Protein AF-A0AAW0B6S6-F1 (afdb_monomer_lite)

Secondary structure (DSSP, 8-state):
--TT-EEEEEETTEEEEEEEEEEEE-TTTTTT-TTHHHHHHHHHHHHHHHH-B--TT-S-PBPPGGGS-PPPPTTS-TTSPTT---EEEESSEEEETTSTT-EEEE------HHHHHHHHHHHHHHHHHHHHHHHHHS-HHHHHHHHHHHHHTT--BTTBS-TT--SS-EEEE-SSS-HHHHHGGGGSSB--TTS-TT--EEEEEE----TT----EEEETTTTEEE--SS-SEEEEEE-TTS-EEEE-TT----HHHHHHSS----TTTTS--HHHHHHHHTTSHHHHHHHHHHHHHHHHHHHHHHTT---SS-HHHHHHT-EEE-TTS-EEEPPPPSS-TT--

pLDDT: mean 80.59, std 15.39, range [38.56, 97.88]

Organism: NCBI:txid2862362

Radius of gyration: 23.82 Å; chains: 1; bounding box: 51×49×74 Å

Sequence (345 aa):
MIPGVPYAFEIDGDPNELHTIGAAFTFQSLRFDPDFWDIYKDTLLVIKGLRGFRKAGNTDAVFPITHWPIRTNDRSPATAPAGSKTGSYNLASTLLKGNGPGVVLPAAQVDMQDFSAQVSTVLQAASRLRRRFLRKTLSKAEFELLEFNCDDMNVVGFGGLEPTNATGSQLNLSSLGDLFKNLGFQGCPHADSNDEETARTHFMMAVDLPPNSEPGAFLLARAGLYVREINCWIIHLVFDGTDIHTGFETSTLLTREELKHCGPELPPKQRFRGYATHGQEILGGQEAWANRMGWELVAQLWNGLQQCNLDLGVDVDTLLQSISFKSPEGNSVQLQPLPLSPTGP

Foldseek 3Di:
DDALDWDWDADVPPPVRTDTFKHKHFLVSCVPPPCSVLLVVLVCLLCCAAPWDDDVPDPPTRHHLLVDQWDADPQWDPPAPPPDPAHKGWLKWDFAPDPPPGDIDGRPTDPDPSSVVSSLSNQQSVQVNQLVRCVSHDDPVLSVVQQVVQVVVQVDIRHDSHGRRCNTDMDGDDPDDQSCNRYPQQAAWEAPQPDDQSDKDKDKDFDDDPAPDWQAWKDQDVVRDIDTDHPGGMMIMIRHSRGTIHGDRPPDDDDPVSVVSHYDPQPPVVVPDDCVPCVQVVQPHPLSSVQVVLVVVLVVVVVVCVVVVHDDPDASQRVQQVDWDQDPVRDTDGHGGDPAGPVHD

Structure (mmCIF, N/CA/C/O backbone):
data_AF-A0AAW0B6S6-F1
#
_entry.id   AF-A0AAW0B6S6-F1
#
loop_
_atom_site.group_PDB
_atom_site.id
_atom_site.type_symbol
_a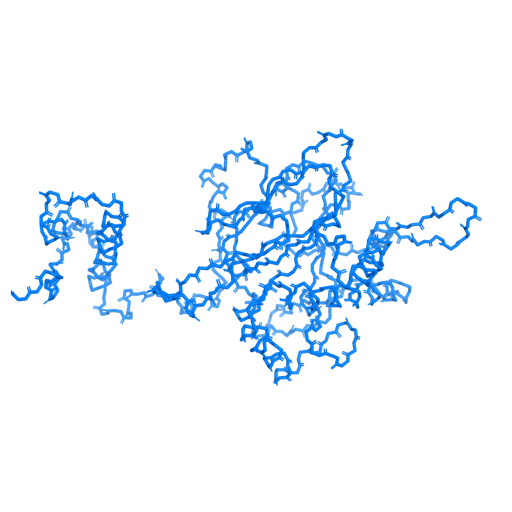tom_site.label_atom_id
_atom_site.label_alt_id
_atom_site.label_comp_id
_atom_site.label_asym_id
_atom_site.label_entity_id
_atom_site.label_seq_id
_atom_site.pdbx_PDB_ins_code
_atom_site.Cartn_x
_atom_site.Cartn_y
_atom_site.Cartn_z
_atom_site.occupancy
_atom_site.B_iso_or_equiv
_atom_site.auth_seq_id
_atom_site.auth_comp_id
_atom_site.auth_asym_id
_atom_site.auth_atom_id
_atom_site.pdbx_PDB_model_num
ATOM 1 N N . MET A 1 1 ? -1.287 -12.224 10.026 1.00 90.62 1 MET A N 1
ATOM 2 C CA . MET A 1 1 ? -2.503 -12.110 9.199 1.00 90.62 1 MET A CA 1
ATOM 3 C C . MET A 1 1 ? -2.611 -13.375 8.374 1.00 90.62 1 MET A C 1
ATOM 5 O O . MET A 1 1 ? -1.589 -13.837 7.884 1.00 90.62 1 MET A O 1
ATOM 9 N N . ILE A 1 2 ? -3.806 -13.947 8.256 1.00 93.81 2 ILE A N 1
ATOM 10 C CA . ILE A 1 2 ? -4.073 -15.110 7.406 1.00 93.81 2 ILE A CA 1
ATOM 11 C C . ILE A 1 2 ? -4.357 -14.594 5.986 1.00 93.81 2 ILE A C 1
ATOM 13 O O . ILE A 1 2 ? -5.265 -13.774 5.829 1.00 93.81 2 ILE A O 1
ATOM 17 N N . PRO A 1 3 ? -3.618 -15.038 4.951 1.00 94.38 3 PRO A N 1
ATOM 18 C CA . PRO A 1 3 ? -3.881 -14.614 3.581 1.00 94.38 3 PRO A CA 1
ATOM 19 C C . PRO A 1 3 ? -5.315 -14.909 3.125 1.00 94.38 3 PRO A C 1
ATOM 21 O O . PRO A 1 3 ? -5.811 -16.023 3.290 1.00 94.38 3 PRO A O 1
ATOM 24 N N . GLY A 1 4 ? -5.960 -13.922 2.506 1.00 94.06 4 GLY A N 1
ATOM 25 C CA . GLY A 1 4 ? -7.344 -13.982 2.036 1.00 94.06 4 GLY A CA 1
ATOM 26 C C . GLY A 1 4 ? -8.395 -13.573 3.070 1.00 94.06 4 GLY A C 1
ATOM 27 O O . GLY A 1 4 ? -9.574 -13.561 2.731 1.00 94.06 4 GLY A O 1
ATOM 28 N N . VAL A 1 5 ? -7.995 -13.231 4.299 1.00 96.19 5 VAL A N 1
ATOM 29 C CA . VAL A 1 5 ? -8.908 -12.798 5.367 1.00 96.19 5 VAL A CA 1
ATOM 30 C C . VAL A 1 5 ? -8.711 -11.303 5.643 1.00 96.19 5 VAL A C 1
ATOM 32 O O . VAL A 1 5 ? -7.606 -10.908 6.031 1.00 96.19 5 VAL A O 1
ATOM 35 N N . PRO A 1 6 ? -9.745 -10.465 5.451 1.00 96.38 6 PRO A N 1
ATOM 36 C CA . PRO A 1 6 ? -9.737 -9.084 5.917 1.00 96.38 6 PRO A CA 1
ATOM 37 C C . PRO A 1 6 ? -9.805 -8.993 7.441 1.00 96.38 6 PRO A C 1
ATOM 39 O O . PRO A 1 6 ? -10.481 -9.785 8.095 1.00 96.38 6 PRO A O 1
ATOM 42 N N . TYR A 1 7 ? -9.110 -8.004 7.992 1.00 96.62 7 TYR A N 1
ATOM 43 C CA . TYR A 1 7 ? -9.118 -7.664 9.409 1.00 96.62 7 TYR A CA 1
ATOM 44 C C . TYR A 1 7 ? -9.727 -6.275 9.586 1.00 96.62 7 TYR A C 1
ATOM 46 O O . TYR A 1 7 ? -9.400 -5.355 8.834 1.00 96.62 7 TYR A O 1
ATOM 54 N N . ALA A 1 8 ? -10.582 -6.126 10.592 1.00 95.50 8 ALA A N 1
ATOM 55 C CA . ALA A 1 8 ? -11.282 -4.893 10.923 1.00 95.50 8 ALA A CA 1
ATOM 56 C C . ALA A 1 8 ? -11.390 -4.736 12.446 1.00 95.50 8 ALA A C 1
ATOM 58 O O . ALA A 1 8 ? -11.239 -5.721 13.174 1.00 95.50 8 ALA A O 1
ATOM 59 N N . PHE A 1 9 ? -11.648 -3.516 12.911 1.00 91.88 9 PHE A N 1
ATOM 60 C CA . PHE A 1 9 ? -12.090 -3.253 14.281 1.00 91.88 9 PHE A CA 1
ATOM 61 C C . PHE A 1 9 ? -13.537 -2.763 14.291 1.00 91.88 9 PHE A C 1
ATOM 63 O O . PHE A 1 9 ? -14.001 -2.165 13.320 1.00 91.88 9 PHE A O 1
ATOM 70 N N . GLU A 1 10 ? -14.225 -3.026 15.397 1.00 92.75 10 GLU A N 1
ATOM 71 C CA . GLU A 1 10 ? -15.538 -2.462 15.707 1.00 92.75 10 GLU A CA 1
ATOM 72 C C . GLU A 1 10 ? -15.340 -1.038 16.239 1.00 92.75 10 GLU A C 1
ATOM 74 O O . GLU A 1 10 ? -14.537 -0.817 17.153 1.00 92.75 10 GLU A O 1
ATOM 79 N N . ILE A 1 11 ? -16.033 -0.066 15.652 1.00 85.50 11 ILE A N 1
ATOM 80 C CA . ILE A 1 11 ? -16.032 1.321 16.120 1.00 85.50 11 ILE A CA 1
ATOM 81 C C . ILE A 1 11 ? -16.895 1.369 17.380 1.00 85.50 11 ILE A C 1
ATOM 83 O O . ILE A 1 11 ? -18.044 0.941 17.364 1.00 85.50 11 ILE A O 1
ATOM 87 N N . ASP A 1 12 ? -16.313 1.815 18.495 1.00 89.94 12 ASP A N 1
ATOM 88 C CA . ASP A 1 12 ? -16.976 1.891 19.805 1.00 89.94 12 ASP A CA 1
ATOM 89 C C . ASP A 1 12 ? -17.637 0.572 20.271 1.00 89.94 12 ASP A C 1
ATOM 91 O O . ASP A 1 12 ? -18.559 0.570 21.087 1.00 89.94 12 ASP A O 1
ATOM 95 N N . GLY A 1 13 ? -17.139 -0.569 19.778 1.00 90.31 13 GLY A N 1
ATOM 96 C CA . GLY A 1 13 ? -17.695 -1.895 20.064 1.00 90.31 13 GLY A CA 1
ATOM 97 C C . GLY A 1 13 ? -19.028 -2.191 19.368 1.00 90.31 13 GLY A C 1
ATOM 98 O O . GLY A 1 13 ? -19.711 -3.136 19.764 1.00 90.31 13 GLY A O 1
ATOM 99 N N . ASP A 1 14 ? -19.426 -1.397 18.366 1.00 89.00 14 ASP A N 1
ATOM 100 C CA . ASP A 1 14 ? -20.582 -1.708 17.529 1.00 89.00 14 ASP A CA 1
ATOM 101 C C . ASP A 1 14 ? -20.181 -2.696 16.415 1.00 89.00 14 ASP A C 1
ATOM 103 O O . ASP A 1 14 ? -19.435 -2.334 15.498 1.00 89.00 14 ASP A O 1
ATOM 107 N N . PRO A 1 15 ? -20.705 -3.937 16.421 1.00 88.81 15 PRO A N 1
ATOM 108 C CA . PRO A 1 15 ? -20.407 -4.925 15.384 1.00 88.81 15 PRO A CA 1
ATOM 109 C C . PRO A 1 15 ? -20.955 -4.549 13.997 1.00 88.81 15 PRO A C 1
ATOM 111 O O . PRO A 1 15 ? -20.627 -5.208 13.007 1.00 88.81 15 PRO A O 1
ATOM 114 N N . ASN A 1 16 ? -21.808 -3.525 13.905 1.00 87.88 16 ASN A N 1
ATOM 115 C CA . ASN A 1 16 ? -22.333 -3.009 12.641 1.00 87.88 16 ASN A CA 1
ATOM 116 C C . ASN A 1 16 ? -21.469 -1.886 12.056 1.00 87.88 16 ASN A C 1
ATOM 118 O O . ASN A 1 16 ? -21.598 -1.584 10.867 1.00 87.88 16 ASN A O 1
ATOM 122 N N . GLU A 1 17 ? -20.581 -1.298 12.856 1.00 87.06 17 GLU A N 1
ATOM 123 C CA . GLU A 1 17 ? -19.659 -0.254 12.426 1.00 87.06 17 GLU A CA 1
ATOM 124 C C . GLU A 1 17 ? -18.240 -0.816 12.374 1.00 87.06 17 GLU A C 1
ATOM 126 O O . GLU A 1 17 ? -17.466 -0.753 13.324 1.00 87.06 17 GLU A O 1
ATOM 131 N N . LEU A 1 18 ? -17.898 -1.408 11.230 1.00 90.25 18 LEU A N 1
ATOM 132 C CA . LEU A 1 18 ? -16.580 -1.992 11.006 1.00 90.25 18 LEU A CA 1
ATOM 133 C C . LEU A 1 18 ? -15.677 -1.022 10.251 1.00 90.25 18 LEU A C 1
ATOM 135 O O . LEU A 1 18 ? -16.049 -0.503 9.198 1.00 90.25 18 LEU A O 1
ATOM 139 N N . HIS A 1 19 ? -14.455 -0.858 10.745 1.00 90.62 19 HIS A N 1
ATOM 140 C CA . HIS A 1 19 ? -13.389 -0.164 10.035 1.00 90.62 19 HIS A CA 1
ATOM 141 C C . HIS A 1 19 ? -12.316 -1.156 9.601 1.00 90.62 19 HIS A C 1
ATOM 143 O O . HIS A 1 19 ? -11.709 -1.847 10.429 1.00 90.62 19 HIS A O 1
ATOM 149 N N . THR A 1 20 ? -12.049 -1.221 8.300 1.00 95.44 20 THR A N 1
ATOM 150 C CA . THR A 1 20 ? -11.085 -2.176 7.757 1.00 95.44 20 THR A CA 1
ATOM 151 C C . THR A 1 20 ? -9.651 -1.738 8.046 1.00 95.44 20 THR A C 1
ATOM 153 O O . THR A 1 20 ? -9.195 -0.707 7.556 1.00 95.44 20 THR A O 1
ATOM 156 N N . ILE A 1 21 ? -8.909 -2.583 8.767 1.00 94.75 21 ILE A N 1
ATOM 157 C CA . ILE A 1 21 ? -7.477 -2.412 9.048 1.00 94.75 21 ILE A CA 1
ATOM 158 C C . ILE A 1 21 ? -6.653 -2.805 7.819 1.00 94.75 21 ILE A C 1
ATOM 160 O O . ILE A 1 21 ? -5.733 -2.096 7.412 1.00 94.75 21 ILE A O 1
ATOM 164 N N . GLY A 1 22 ? -6.968 -3.962 7.229 1.00 96.25 22 GLY A N 1
ATOM 165 C CA . GLY A 1 22 ? -6.261 -4.454 6.054 1.00 96.25 22 GLY A CA 1
ATOM 166 C C . GLY A 1 22 ? -6.442 -5.939 5.760 1.00 96.25 22 GLY A C 1
ATOM 167 O O . GLY A 1 22 ? -7.060 -6.685 6.517 1.00 96.25 22 GLY A O 1
ATOM 168 N N . ALA A 1 23 ? -5.864 -6.384 4.647 1.00 97.75 23 ALA A N 1
ATOM 169 C CA . ALA A 1 23 ? -5.867 -7.775 4.204 1.00 97.75 23 ALA A CA 1
ATOM 170 C C . ALA A 1 23 ? -4.600 -8.097 3.408 1.00 97.75 23 ALA A C 1
ATOM 172 O O . ALA A 1 23 ? -4.140 -7.291 2.599 1.00 97.75 23 ALA A O 1
ATOM 173 N N . ALA A 1 24 ? -4.062 -9.300 3.603 1.00 97.06 24 ALA A N 1
ATOM 174 C CA . ALA A 1 24 ? -2.961 -9.832 2.807 1.00 97.06 24 ALA A CA 1
ATOM 175 C C . ALA A 1 24 ? -3.481 -10.902 1.843 1.00 97.06 24 ALA A C 1
ATOM 177 O O . ALA A 1 24 ? -4.370 -11.671 2.198 1.00 97.06 24 ALA A O 1
ATOM 178 N N . PHE A 1 25 ? -2.907 -11.000 0.649 1.00 97.50 25 PHE A N 1
ATOM 179 C CA . PHE A 1 25 ? -3.278 -11.993 -0.354 1.00 97.50 25 PHE A CA 1
ATOM 180 C C . PHE A 1 25 ? -2.042 -12.588 -1.021 1.00 97.50 25 PHE A C 1
ATOM 182 O O . PHE A 1 25 ? -1.078 -11.890 -1.345 1.00 97.50 25 PHE A O 1
ATOM 189 N N . THR A 1 26 ? -2.116 -13.887 -1.291 1.00 95.88 26 THR A N 1
ATOM 190 C CA . THR A 1 26 ? -1.162 -14.634 -2.112 1.00 95.88 26 THR A CA 1
ATOM 191 C C . THR A 1 26 ? -1.921 -15.324 -3.243 1.00 95.88 26 THR A C 1
ATOM 193 O O . THR A 1 26 ? -3.142 -15.484 -3.187 1.00 95.88 26 THR A O 1
ATOM 196 N N . PHE A 1 27 ? -1.230 -15.799 -4.279 1.00 95.44 27 PHE A N 1
ATOM 197 C CA . PHE A 1 27 ? -1.910 -16.606 -5.302 1.00 95.44 27 PHE A CA 1
ATOM 198 C C . PHE A 1 27 ? -2.547 -17.873 -4.728 1.00 95.44 27 PHE A C 1
ATOM 200 O O . PHE A 1 27 ? -3.593 -18.302 -5.207 1.00 95.44 27 PHE A O 1
ATOM 207 N N . GLN A 1 28 ? -1.962 -18.438 -3.672 1.00 94.75 28 GLN A N 1
ATOM 208 C CA . GLN A 1 28 ? -2.522 -19.603 -3.003 1.00 94.75 28 GLN A CA 1
ATOM 209 C C . GLN A 1 28 ? -3.845 -19.278 -2.299 1.00 94.75 28 GLN A C 1
ATOM 211 O O . GLN A 1 28 ? -4.780 -20.074 -2.394 1.00 94.75 28 GLN A O 1
ATOM 216 N N . SER A 1 29 ? -3.954 -18.121 -1.633 1.00 95.62 29 SER A N 1
ATOM 217 C CA . SER A 1 29 ? -5.213 -17.702 -1.000 1.00 95.62 29 SER A CA 1
ATOM 218 C C . SER A 1 29 ? -6.291 -17.345 -2.025 1.00 95.62 29 SER A C 1
ATOM 220 O O . SER A 1 29 ? -7.474 -17.489 -1.745 1.00 95.62 29 SER A O 1
ATOM 222 N N . LEU A 1 30 ? -5.887 -16.921 -3.226 1.00 96.50 30 LEU A N 1
ATOM 223 C CA . LEU A 1 30 ? -6.785 -16.521 -4.311 1.00 96.50 30 LEU A CA 1
ATOM 224 C C . LEU A 1 30 ? -7.176 -17.664 -5.259 1.00 96.50 30 LEU A C 1
ATOM 226 O O . LEU A 1 30 ? -7.955 -17.434 -6.172 1.00 96.50 30 LEU A O 1
ATOM 230 N N . ARG A 1 31 ? -6.664 -18.889 -5.093 1.00 95.69 31 ARG A N 1
ATOM 231 C CA . ARG A 1 31 ? -6.825 -19.972 -6.092 1.00 95.69 31 ARG A CA 1
ATOM 232 C C . ARG A 1 31 ? -8.275 -20.364 -6.422 1.00 95.69 31 ARG A C 1
ATOM 234 O O . ARG A 1 31 ? -8.508 -21.007 -7.439 1.00 95.69 31 ARG A O 1
ATOM 241 N N . PHE A 1 32 ? -9.222 -20.030 -5.546 1.00 95.31 32 PHE A N 1
ATOM 242 C CA . PHE A 1 32 ? -10.658 -20.270 -5.733 1.00 95.31 32 PHE A CA 1
ATOM 243 C C . PHE A 1 32 ? -11.457 -18.977 -5.923 1.00 95.31 32 PHE A C 1
ATOM 245 O O . PHE A 1 32 ? -12.683 -19.014 -5.984 1.00 95.31 32 PHE A O 1
ATOM 252 N N . ASP A 1 33 ? -10.773 -17.839 -5.989 1.00 96.12 33 ASP A N 1
ATOM 253 C CA . ASP A 1 33 ? -11.402 -16.554 -6.229 1.00 96.12 33 ASP A CA 1
ATOM 254 C C . ASP A 1 33 ? -11.891 -16.479 -7.691 1.00 96.12 33 ASP A C 1
ATOM 256 O O . ASP A 1 33 ? -11.133 -16.833 -8.601 1.00 96.12 33 ASP A O 1
ATOM 260 N N . PRO A 1 34 ? -13.128 -16.018 -7.951 1.00 97.06 34 PRO A N 1
ATOM 261 C CA . PRO A 1 34 ? -13.649 -15.879 -9.312 1.00 97.06 34 PRO A CA 1
ATOM 262 C C . PRO A 1 34 ? -12.785 -14.996 -10.225 1.00 97.06 34 PRO A C 1
ATOM 264 O O . PRO A 1 34 ? -12.705 -15.251 -11.426 1.00 97.06 34 PRO A O 1
ATOM 267 N N . ASP A 1 35 ? -12.092 -14.005 -9.658 1.00 96.75 35 ASP A N 1
ATOM 268 C CA . ASP A 1 35 ? -11.241 -13.061 -10.385 1.00 96.75 35 ASP A CA 1
ATOM 269 C C . ASP A 1 35 ? -9.778 -13.532 -10.464 1.00 96.75 35 ASP A C 1
ATOM 271 O O . ASP A 1 35 ? -8.909 -12.776 -10.912 1.00 96.75 35 ASP A O 1
ATOM 275 N N . PHE A 1 36 ? -9.467 -14.761 -10.025 1.00 97.31 36 PHE A N 1
ATOM 276 C CA . PHE A 1 36 ? -8.091 -15.261 -9.913 1.00 97.31 36 PHE A CA 1
ATOM 277 C C . PHE A 1 36 ? -7.281 -15.057 -11.194 1.00 97.31 36 PHE A C 1
ATOM 279 O O . PHE A 1 36 ? -6.157 -14.563 -11.142 1.00 97.31 36 PHE A O 1
ATOM 286 N N . TRP A 1 37 ? -7.841 -15.415 -12.351 1.00 97.88 37 TRP A N 1
ATOM 287 C CA . TRP A 1 37 ? -7.122 -15.341 -13.623 1.00 97.88 37 TRP A CA 1
ATOM 288 C C . TRP A 1 37 ? -6.841 -13.910 -14.069 1.00 97.88 37 TRP A C 1
ATOM 290 O O . TRP A 1 37 ? -5.777 -13.643 -14.632 1.00 97.88 37 TRP A O 1
ATOM 300 N N . ASP A 1 38 ? -7.750 -12.988 -13.774 1.00 97.62 38 ASP A N 1
ATOM 301 C CA . ASP A 1 38 ? -7.560 -11.571 -14.053 1.00 97.62 38 ASP A CA 1
ATOM 302 C C . ASP A 1 38 ? -6.499 -10.962 -13.137 1.00 97.62 38 ASP A C 1
ATOM 304 O O . ASP A 1 38 ? -5.605 -10.257 -13.610 1.00 97.62 38 ASP A O 1
ATOM 308 N N . ILE A 1 39 ? -6.548 -11.292 -11.842 1.00 97.44 39 ILE A N 1
ATOM 309 C CA . ILE A 1 39 ? -5.523 -10.890 -10.872 1.00 97.44 39 ILE A CA 1
ATOM 310 C C . ILE A 1 39 ? -4.166 -11.453 -11.293 1.00 97.44 39 ILE A C 1
ATOM 312 O O . ILE A 1 39 ? -3.183 -10.722 -11.360 1.00 97.44 39 ILE A O 1
ATOM 316 N N . TYR A 1 40 ? -4.102 -12.736 -11.638 1.00 96.94 40 TYR A N 1
ATOM 317 C CA . TYR A 1 40 ? -2.876 -13.383 -12.086 1.00 96.94 40 TYR A CA 1
ATOM 318 C C . TYR A 1 40 ? -2.304 -12.701 -13.336 1.00 96.94 40 TYR A C 1
ATOM 320 O O . TYR A 1 40 ? -1.116 -12.375 -13.379 1.00 96.94 40 TYR A O 1
ATOM 328 N N . LYS A 1 41 ? -3.148 -12.426 -14.337 1.00 96.88 41 LYS A N 1
ATOM 329 C CA . LYS A 1 41 ? -2.756 -11.743 -15.575 1.00 96.88 41 LYS A CA 1
ATOM 330 C C . LYS A 1 41 ? -2.208 -10.342 -15.308 1.00 96.88 41 LYS A C 1
ATOM 332 O O . LYS A 1 41 ? -1.124 -10.025 -15.800 1.00 96.88 41 LYS A O 1
ATOM 337 N N . ASP A 1 42 ? -2.925 -9.519 -14.547 1.00 96.44 42 ASP A N 1
ATOM 338 C CA . ASP A 1 42 ? -2.492 -8.150 -14.256 1.00 96.44 42 ASP A CA 1
ATOM 339 C C . ASP A 1 42 ? -1.238 -8.136 -13.370 1.00 96.44 42 ASP A C 1
ATOM 341 O O . ASP A 1 42 ? -0.309 -7.369 -13.633 1.00 96.44 42 ASP A O 1
ATOM 345 N N . THR A 1 43 ? -1.128 -9.051 -12.403 1.00 96.50 43 THR A N 1
ATOM 346 C CA . THR A 1 43 ? 0.093 -9.215 -11.604 1.00 96.50 43 THR A CA 1
ATOM 347 C C . THR A 1 43 ? 1.280 -9.586 -12.488 1.00 96.50 43 THR A C 1
ATOM 349 O O . THR A 1 43 ? 2.350 -8.993 -12.358 1.00 96.50 43 THR A O 1
ATOM 352 N N . LEU A 1 44 ? 1.111 -10.499 -13.449 1.00 94.62 44 LEU A N 1
ATOM 353 C CA . LEU A 1 44 ? 2.175 -10.812 -14.403 1.00 94.62 44 LEU A CA 1
ATOM 354 C C . LEU A 1 44 ? 2.561 -9.616 -15.278 1.00 94.62 44 LEU A C 1
ATOM 356 O O . LEU A 1 44 ? 3.741 -9.480 -15.591 1.00 94.62 44 LEU A O 1
ATOM 360 N N . LEU A 1 45 ? 1.618 -8.760 -15.683 1.00 94.38 45 LEU A N 1
ATOM 361 C CA . LEU A 1 45 ? 1.941 -7.543 -16.439 1.00 94.38 45 LEU A CA 1
ATOM 362 C C . LEU A 1 45 ? 2.812 -6.592 -15.613 1.00 94.38 45 LEU A C 1
ATOM 364 O O . LEU A 1 45 ? 3.846 -6.140 -16.110 1.00 94.38 45 LEU A O 1
ATOM 368 N N . VAL A 1 46 ? 2.448 -6.361 -14.348 1.00 94.31 46 VAL A N 1
ATOM 369 C CA . VAL A 1 46 ? 3.251 -5.549 -13.421 1.00 94.31 46 VAL A CA 1
ATOM 370 C C . VAL A 1 46 ? 4.647 -6.151 -13.261 1.00 94.31 46 VAL A C 1
ATOM 372 O O . VAL A 1 46 ? 5.642 -5.479 -13.523 1.00 94.31 46 VAL A O 1
ATOM 375 N N . ILE A 1 47 ? 4.750 -7.437 -12.919 1.00 93.69 47 ILE A N 1
ATOM 376 C CA . ILE A 1 47 ? 6.045 -8.087 -12.671 1.00 93.69 47 ILE A CA 1
ATOM 377 C C . ILE A 1 47 ? 6.928 -8.119 -13.917 1.00 93.69 47 ILE A C 1
ATOM 379 O O . ILE A 1 47 ? 8.119 -7.830 -13.813 1.00 93.69 47 ILE A O 1
ATOM 383 N N . LYS A 1 48 ? 6.372 -8.424 -15.095 1.00 92.94 48 LYS A N 1
ATOM 384 C CA . LYS A 1 48 ? 7.129 -8.405 -16.357 1.00 92.94 48 LYS A CA 1
ATOM 385 C C . LYS A 1 48 ? 7.653 -7.009 -16.671 1.00 92.94 48 LYS A C 1
ATOM 387 O O . LYS A 1 48 ? 8.791 -6.886 -17.107 1.00 92.94 48 LYS A O 1
ATOM 392 N N . GLY A 1 49 ? 6.853 -5.970 -16.432 1.00 92.56 49 GLY A N 1
ATOM 393 C CA . GLY A 1 49 ? 7.294 -4.590 -16.611 1.00 92.56 49 GLY A CA 1
ATOM 394 C C . GLY A 1 49 ? 8.372 -4.183 -15.604 1.00 92.56 49 GLY A C 1
ATOM 395 O O . GLY A 1 49 ? 9.332 -3.518 -15.972 1.00 92.56 49 GLY A O 1
ATOM 396 N N . LEU A 1 50 ? 8.273 -4.607 -14.345 1.00 91.50 50 LEU A N 1
ATOM 397 C CA . LEU A 1 50 ? 9.240 -4.212 -13.317 1.00 91.50 50 LEU A CA 1
ATOM 398 C C . LEU A 1 50 ? 10.558 -4.995 -13.409 1.00 91.50 50 LEU A C 1
ATOM 400 O O . LEU A 1 50 ? 11.631 -4.393 -13.395 1.00 91.50 50 LEU A O 1
ATOM 404 N N . ARG A 1 51 ? 10.490 -6.325 -13.535 1.00 90.12 51 ARG A N 1
ATOM 405 C CA . ARG A 1 51 ? 11.654 -7.235 -13.513 1.00 90.12 51 ARG A CA 1
ATOM 406 C C . ARG A 1 51 ? 12.192 -7.597 -14.891 1.00 90.12 51 ARG A C 1
ATOM 408 O O . ARG A 1 51 ? 13.273 -8.171 -15.000 1.00 90.12 51 ARG A O 1
ATOM 415 N N . GLY A 1 52 ? 11.456 -7.254 -15.937 1.00 89.56 52 GLY A N 1
ATOM 416 C CA . GLY A 1 52 ? 11.728 -7.749 -17.270 1.00 89.56 52 GLY A CA 1
ATOM 417 C C . GLY A 1 52 ? 11.313 -9.209 -17.426 1.00 89.56 52 GLY A C 1
ATOM 418 O O . GLY A 1 52 ? 11.001 -9.929 -16.475 1.00 89.56 52 GLY A O 1
ATOM 419 N N . PHE A 1 53 ? 11.288 -9.653 -18.672 1.00 87.50 53 PHE A N 1
ATOM 420 C CA . PHE A 1 53 ? 10.990 -11.025 -19.034 1.00 87.50 53 PHE A CA 1
ATOM 421 C C . PHE A 1 53 ? 11.646 -11.352 -20.365 1.00 87.50 53 PHE A C 1
ATOM 423 O O . PHE A 1 53 ? 11.463 -10.644 -21.355 1.00 87.50 53 PHE A O 1
ATOM 430 N N . ARG A 1 54 ? 12.365 -12.473 -20.405 1.00 79.94 54 ARG A N 1
ATOM 431 C CA . ARG A 1 54 ? 12.928 -13.009 -21.640 1.00 79.94 54 ARG A CA 1
ATOM 432 C C . ARG A 1 54 ? 12.612 -14.491 -21.733 1.00 79.94 54 ARG A C 1
ATOM 434 O O . ARG A 1 54 ? 13.133 -15.295 -20.966 1.00 79.94 54 ARG A O 1
ATOM 441 N N . LYS A 1 55 ? 11.760 -14.861 -22.688 1.00 76.38 55 LYS A N 1
ATOM 442 C CA . LYS A 1 55 ? 11.546 -16.270 -23.027 1.00 76.38 55 LYS A CA 1
ATOM 443 C C . LYS A 1 55 ? 12.735 -16.754 -23.854 1.00 76.38 55 LYS A C 1
ATOM 445 O O . LYS A 1 55 ? 13.147 -16.071 -24.791 1.00 76.38 55 LYS A O 1
ATOM 450 N N . ALA A 1 56 ? 13.280 -17.923 -23.521 1.00 71.25 56 ALA A N 1
ATOM 451 C CA . ALA A 1 56 ? 14.338 -18.540 -24.316 1.00 71.25 56 ALA A CA 1
ATOM 452 C C . ALA A 1 56 ? 13.889 -18.661 -25.785 1.00 71.25 56 ALA A C 1
ATOM 454 O O . ALA A 1 56 ? 12.811 -19.186 -26.062 1.00 71.25 56 ALA A O 1
ATOM 455 N N . GLY A 1 57 ? 14.695 -18.127 -26.707 1.00 69.25 57 GLY A N 1
ATOM 456 C CA . GLY A 1 57 ? 14.414 -18.147 -28.146 1.00 69.25 57 GLY A CA 1
ATOM 457 C C . GLY A 1 57 ? 13.418 -17.098 -28.661 1.00 69.25 57 GLY A C 1
ATOM 458 O O . GLY A 1 57 ? 13.135 -17.119 -29.853 1.00 69.25 57 GLY A O 1
ATOM 459 N N . ASN A 1 58 ? 12.904 -16.186 -27.823 1.00 71.62 58 ASN A N 1
ATOM 460 C CA . ASN A 1 58 ? 12.071 -15.068 -28.285 1.00 71.62 58 ASN A CA 1
ATOM 461 C C . ASN A 1 58 ? 12.865 -13.746 -28.318 1.00 71.62 58 ASN A C 1
ATOM 463 O O . ASN A 1 58 ? 13.630 -13.449 -27.393 1.00 71.62 58 ASN A O 1
ATOM 467 N N . THR A 1 59 ? 12.668 -12.958 -29.376 1.00 64.81 59 THR A N 1
ATOM 468 C CA . THR A 1 59 ? 13.197 -11.596 -29.537 1.00 64.81 59 THR A CA 1
ATOM 469 C C . THR A 1 59 ? 12.392 -10.548 -28.771 1.00 64.81 59 THR A C 1
ATOM 471 O O . THR A 1 59 ? 12.938 -9.487 -28.487 1.00 64.81 59 THR A O 1
ATOM 474 N N . ASP A 1 60 ? 11.154 -10.855 -28.365 1.00 72.56 60 ASP A N 1
ATOM 475 C CA . ASP A 1 60 ? 10.287 -9.953 -27.586 1.00 72.56 60 ASP A CA 1
ATOM 476 C C . ASP A 1 60 ? 10.687 -9.927 -26.101 1.00 72.56 60 ASP A C 1
ATOM 478 O O . ASP A 1 60 ? 9.937 -10.329 -25.204 1.00 72.56 60 ASP A O 1
ATOM 482 N N . ALA A 1 61 ? 11.927 -9.526 -25.831 1.00 81.88 61 ALA A N 1
ATOM 483 C CA . ALA A 1 61 ? 12.395 -9.308 -24.474 1.00 81.88 61 ALA A CA 1
ATOM 484 C C . ALA A 1 61 ? 11.755 -8.030 -23.916 1.00 81.88 61 ALA A C 1
ATOM 486 O O . ALA A 1 61 ? 11.891 -6.954 -24.493 1.00 81.88 61 ALA A O 1
ATOM 487 N N . VAL A 1 62 ? 11.096 -8.142 -22.764 1.00 87.75 62 VAL A N 1
ATOM 488 C CA . VAL A 1 62 ? 10.717 -6.976 -21.963 1.00 87.75 62 VAL A CA 1
ATOM 489 C C . VAL A 1 62 ? 11.889 -6.685 -21.042 1.00 87.75 62 VAL A C 1
ATOM 491 O O . VAL A 1 62 ? 12.273 -7.538 -20.240 1.00 87.75 62 VAL A O 1
ATOM 494 N N . PHE A 1 63 ? 12.488 -5.506 -21.161 1.00 90.75 63 PHE A N 1
ATOM 495 C CA . PHE A 1 63 ? 13.545 -5.090 -20.245 1.00 90.75 63 PHE A CA 1
ATOM 496 C C . PHE A 1 63 ? 12.946 -4.663 -18.899 1.00 90.75 63 PHE A C 1
ATOM 498 O O . PHE A 1 63 ? 11.840 -4.124 -18.878 1.00 90.75 63 PHE A O 1
ATOM 505 N N . PRO A 1 64 ? 13.636 -4.891 -17.766 1.00 91.62 64 PRO A N 1
ATOM 506 C CA . PRO A 1 64 ? 13.190 -4.361 -16.481 1.00 91.62 64 PRO A CA 1
ATOM 507 C C . PRO A 1 64 ? 13.093 -2.839 -16.528 1.00 91.62 64 PRO A C 1
ATOM 509 O O . PRO A 1 64 ? 13.865 -2.187 -17.228 1.00 91.62 64 PRO A O 1
ATOM 512 N N . ILE A 1 65 ? 12.219 -2.254 -15.712 1.00 90.88 65 ILE A N 1
ATOM 513 C CA . ILE A 1 65 ? 12.091 -0.792 -15.627 1.00 90.88 65 ILE A CA 1
ATOM 514 C C . ILE A 1 65 ? 13.412 -0.106 -15.220 1.00 90.88 65 ILE A C 1
ATOM 516 O O . ILE A 1 65 ? 13.680 1.032 -15.590 1.00 90.88 65 ILE A O 1
ATOM 520 N N . THR A 1 66 ? 14.287 -0.826 -14.514 1.00 89.69 66 THR A N 1
ATOM 521 C CA . THR A 1 66 ? 15.621 -0.369 -14.094 1.00 89.69 66 THR A CA 1
ATOM 522 C C . THR A 1 66 ? 16.662 -0.356 -15.217 1.00 89.69 66 THR A C 1
ATOM 524 O O . THR A 1 66 ? 17.766 0.168 -15.020 1.00 89.69 66 THR A O 1
ATOM 527 N N . HIS A 1 67 ? 16.329 -0.921 -16.385 1.00 90.94 67 HIS A N 1
ATOM 528 C CA . HIS A 1 67 ? 17.128 -0.805 -17.605 1.00 90.94 67 HIS A CA 1
ATOM 529 C C . HIS A 1 67 ? 17.221 0.653 -18.068 1.00 90.94 67 HIS A C 1
ATOM 531 O O . HIS A 1 67 ? 18.258 1.086 -18.566 1.00 90.94 67 HIS A O 1
ATOM 537 N N . TRP A 1 68 ? 16.157 1.420 -17.841 1.00 91.06 68 TRP A N 1
ATOM 538 C CA . TRP A 1 68 ? 16.077 2.832 -18.179 1.00 91.06 68 TRP A CA 1
ATOM 539 C C . TRP A 1 68 ? 16.815 3.700 -17.143 1.00 91.06 68 TRP A C 1
ATOM 541 O O . TRP A 1 68 ? 16.992 3.287 -15.990 1.00 91.06 68 TRP A O 1
ATOM 551 N N . PRO A 1 69 ? 17.251 4.919 -17.513 1.00 89.69 69 PRO A N 1
ATOM 552 C CA . PRO A 1 69 ? 17.927 5.850 -16.607 1.00 89.69 69 PRO A CA 1
ATOM 553 C C . PRO A 1 69 ? 16.933 6.564 -15.667 1.00 89.69 69 PRO A C 1
ATOM 555 O O . PRO A 1 69 ? 16.848 7.791 -15.648 1.00 89.69 69 PRO A O 1
ATOM 558 N N . ILE A 1 70 ? 16.157 5.787 -14.907 1.00 89.25 70 ILE A N 1
ATOM 559 C CA . ILE A 1 70 ? 15.173 6.291 -13.938 1.00 89.25 70 ILE A CA 1
ATOM 560 C C . ILE A 1 70 ? 15.842 7.060 -12.792 1.00 89.25 70 ILE A C 1
ATOM 562 O O . ILE A 1 70 ? 16.973 6.765 -12.395 1.00 89.25 70 ILE A O 1
ATOM 566 N N . ARG A 1 71 ? 15.126 8.048 -12.251 1.00 88.00 71 ARG A N 1
ATOM 567 C CA . ARG A 1 71 ? 15.595 8.953 -11.197 1.00 88.00 71 ARG A CA 1
ATOM 568 C C . ARG A 1 71 ? 14.981 8.567 -9.859 1.00 88.00 71 ARG A C 1
ATOM 570 O O . ARG A 1 71 ? 13.763 8.434 -9.744 1.00 88.00 71 ARG A O 1
ATOM 577 N N . THR A 1 72 ? 15.834 8.413 -8.853 1.00 85.44 72 THR A N 1
ATOM 578 C CA . THR A 1 72 ? 15.410 8.192 -7.470 1.00 85.44 72 THR A CA 1
ATOM 579 C C . THR A 1 72 ? 14.711 9.426 -6.915 1.00 85.44 72 THR A C 1
ATOM 581 O O . THR A 1 72 ? 15.070 10.559 -7.239 1.00 85.44 72 THR A O 1
ATOM 584 N N . ASN A 1 73 ? 13.756 9.199 -6.026 1.00 79.44 73 ASN A N 1
ATOM 585 C CA . ASN A 1 73 ? 13.066 10.237 -5.279 1.00 79.44 73 ASN A CA 1
ATOM 586 C C . ASN A 1 73 ? 14.023 10.983 -4.343 1.00 79.44 73 ASN A C 1
ATOM 588 O O . ASN A 1 73 ? 14.927 10.365 -3.781 1.00 79.44 73 ASN A O 1
ATOM 592 N N . ASP A 1 74 ? 13.735 12.263 -4.069 1.00 71.44 74 ASP A N 1
ATOM 593 C CA . ASP A 1 74 ? 14.477 13.118 -3.119 1.00 71.44 74 ASP A CA 1
ATOM 594 C C . ASP A 1 74 ? 14.642 12.500 -1.718 1.00 71.44 74 ASP A C 1
ATOM 596 O O . ASP A 1 74 ? 15.503 12.915 -0.949 1.00 71.44 74 ASP A O 1
ATOM 600 N N . ARG A 1 75 ? 13.766 11.552 -1.360 1.00 65.31 75 ARG A N 1
ATOM 601 C CA . ARG A 1 75 ? 13.751 10.854 -0.066 1.00 65.31 75 ARG A CA 1
ATOM 602 C C . ARG A 1 75 ? 14.711 9.658 -0.012 1.00 65.31 75 ARG A C 1
ATOM 604 O O . ARG A 1 75 ? 14.886 9.087 1.059 1.00 65.31 75 ARG A O 1
ATOM 611 N N . SER A 1 76 ? 15.303 9.259 -1.141 1.00 67.12 76 SER A N 1
ATOM 612 C CA . SER A 1 76 ? 16.264 8.152 -1.179 1.00 67.12 76 SER A CA 1
ATOM 613 C C . SER A 1 76 ? 17.608 8.611 -0.603 1.00 67.12 76 SER A C 1
ATOM 615 O O . SER A 1 76 ? 18.089 9.684 -0.979 1.00 67.12 76 SER A O 1
ATOM 617 N N . PRO A 1 77 ? 18.242 7.833 0.289 1.00 63.94 77 PRO A N 1
ATOM 618 C CA . PRO A 1 77 ? 19.525 8.218 0.858 1.00 63.94 77 PRO A CA 1
ATOM 619 C C . PRO A 1 77 ? 20.615 8.262 -0.225 1.00 63.94 77 PRO A C 1
ATOM 621 O O . PRO A 1 77 ? 20.699 7.389 -1.087 1.00 63.94 77 PRO A O 1
ATOM 624 N N . ALA A 1 78 ? 21.498 9.265 -0.157 1.00 60.78 78 ALA A N 1
ATOM 625 C CA . ALA A 1 78 ? 22.613 9.455 -1.098 1.00 60.78 78 ALA A CA 1
ATOM 626 C C . ALA A 1 78 ? 23.722 8.381 -0.988 1.00 60.78 78 ALA A C 1
ATOM 628 O O . ALA A 1 78 ? 24.786 8.514 -1.587 1.00 60.78 78 ALA A O 1
ATOM 629 N N . THR A 1 79 ? 23.502 7.339 -0.188 1.00 62.62 79 THR A N 1
ATOM 630 C CA . THR A 1 79 ? 24.499 6.340 0.213 1.00 62.62 79 THR A CA 1
ATOM 631 C C . THR A 1 79 ? 24.471 5.068 -0.632 1.00 62.62 79 THR A C 1
ATOM 633 O O . THR A 1 79 ? 25.287 4.176 -0.398 1.00 62.62 79 THR A O 1
ATOM 636 N N . ALA A 1 80 ? 23.566 4.956 -1.611 1.00 67.38 80 ALA A N 1
ATOM 637 C CA . ALA A 1 80 ? 23.537 3.801 -2.500 1.00 67.38 80 ALA A CA 1
ATOM 638 C C . ALA A 1 80 ? 24.878 3.671 -3.260 1.00 67.38 80 ALA A C 1
ATOM 640 O O . ALA A 1 80 ? 25.374 4.667 -3.797 1.00 67.38 80 ALA A O 1
ATOM 641 N N . PRO A 1 81 ? 25.479 2.465 -3.337 1.00 71.00 81 PRO A N 1
ATOM 642 C CA . PRO A 1 81 ? 26.715 2.257 -4.085 1.00 71.00 81 PRO A CA 1
ATOM 643 C C . PRO A 1 81 ? 26.590 2.728 -5.537 1.00 71.00 81 PRO A C 1
ATOM 645 O O . PRO A 1 81 ? 25.539 2.571 -6.161 1.00 71.00 81 PRO A O 1
ATOM 648 N N . ALA A 1 82 ? 27.672 3.265 -6.106 1.00 74.06 82 ALA A N 1
ATOM 649 C CA . ALA A 1 82 ? 27.687 3.688 -7.503 1.00 74.06 82 ALA A CA 1
ATOM 650 C C . ALA A 1 82 ? 27.269 2.531 -8.433 1.00 74.06 82 ALA A C 1
ATOM 652 O O . ALA A 1 82 ? 27.797 1.424 -8.343 1.00 74.06 82 ALA A O 1
ATOM 653 N N . GLY A 1 83 ? 26.304 2.790 -9.320 1.00 77.62 83 GLY A N 1
ATOM 654 C CA . GLY A 1 83 ? 25.736 1.780 -10.223 1.00 77.62 83 GLY A CA 1
ATOM 655 C C . GLY A 1 83 ? 24.626 0.915 -9.614 1.00 77.62 83 GLY A C 1
ATOM 656 O O . GLY A 1 83 ? 24.007 0.139 -10.344 1.00 77.62 83 GLY A O 1
ATOM 657 N N . SER A 1 84 ? 24.327 1.066 -8.319 1.00 82.75 84 SER A N 1
ATOM 658 C CA . SER A 1 84 ? 23.177 0.420 -7.689 1.00 82.75 84 SER A CA 1
ATOM 659 C C . SER A 1 84 ? 21.859 0.932 -8.274 1.00 82.75 84 SER A C 1
ATOM 661 O O . SER A 1 84 ? 21.718 2.104 -8.625 1.00 82.75 84 SER A O 1
ATOM 663 N N . LYS A 1 85 ? 20.882 0.028 -8.373 1.00 85.75 85 LYS A N 1
ATOM 664 C CA . LYS A 1 85 ? 19.490 0.335 -8.736 1.00 85.75 85 LYS A CA 1
ATOM 665 C C . LYS A 1 85 ? 18.574 0.385 -7.506 1.00 85.75 85 LYS A C 1
ATOM 667 O O . LYS A 1 85 ? 17.364 0.491 -7.655 1.00 85.75 85 LYS A O 1
ATOM 672 N N . THR A 1 86 ? 19.142 0.261 -6.307 1.00 85.06 86 THR A N 1
ATOM 673 C CA . THR A 1 86 ? 18.413 0.376 -5.043 1.00 85.06 86 THR A CA 1
ATOM 674 C C . THR A 1 86 ? 17.929 1.805 -4.841 1.00 85.06 86 THR A C 1
ATOM 676 O O . THR A 1 86 ? 18.694 2.753 -5.027 1.00 85.06 86 THR A O 1
ATOM 679 N N . GLY A 1 87 ? 16.670 1.951 -4.439 1.00 84.75 87 GLY A N 1
ATOM 680 C CA . GLY A 1 87 ? 16.072 3.246 -4.145 1.00 84.75 87 GLY A CA 1
ATOM 681 C C . GLY A 1 87 ? 14.551 3.252 -4.257 1.00 84.75 87 GLY A C 1
ATOM 682 O O . GLY A 1 87 ? 13.918 2.247 -4.591 1.00 84.75 87 GLY A O 1
ATOM 683 N N . SER A 1 88 ? 13.979 4.419 -3.974 1.00 85.75 88 SER A N 1
ATOM 684 C CA . SER A 1 88 ? 12.557 4.725 -4.139 1.00 85.75 88 SER A CA 1
ATOM 685 C C . SER A 1 88 ? 12.356 5.565 -5.404 1.00 85.75 88 SER A C 1
ATOM 687 O O . SER A 1 88 ? 13.094 6.526 -5.628 1.00 85.75 88 SER A O 1
ATOM 689 N N . TYR A 1 89 ? 11.373 5.214 -6.233 1.00 88.81 89 TYR A N 1
ATOM 690 C CA . TYR A 1 89 ? 11.095 5.843 -7.528 1.00 88.81 89 TYR A CA 1
ATOM 691 C C . TYR A 1 89 ? 9.605 6.176 -7.671 1.00 88.81 89 TYR A C 1
ATOM 693 O O . TYR A 1 89 ? 8.757 5.291 -7.559 1.00 88.81 89 TYR A O 1
ATOM 701 N N . ASN A 1 90 ? 9.267 7.427 -7.982 1.00 88.62 90 ASN A N 1
ATOM 702 C CA . ASN A 1 90 ? 7.902 7.833 -8.327 1.00 88.62 90 ASN A CA 1
ATOM 703 C C . ASN A 1 90 ? 7.579 7.425 -9.766 1.00 88.62 90 ASN A C 1
ATOM 705 O O . ASN A 1 90 ? 8.261 7.864 -10.692 1.00 88.62 90 ASN A O 1
ATOM 709 N N . LEU A 1 91 ? 6.541 6.612 -9.966 1.00 86.94 91 LEU A N 1
ATOM 710 C CA . LEU A 1 91 ? 6.139 6.143 -11.297 1.00 86.94 91 LEU A CA 1
ATOM 711 C C . LEU A 1 91 ? 4.935 6.897 -11.866 1.00 86.94 91 LEU A C 1
ATOM 713 O O . LEU A 1 91 ? 4.884 7.110 -13.073 1.00 86.94 91 LEU A O 1
ATOM 717 N N . ALA A 1 92 ? 3.979 7.283 -11.018 1.00 84.69 92 ALA A N 1
ATOM 718 C CA . ALA A 1 92 ? 2.737 7.917 -11.458 1.00 84.69 92 ALA A CA 1
ATOM 719 C C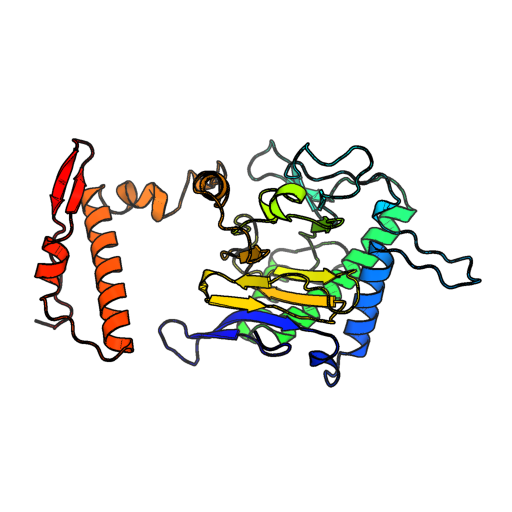 . ALA A 1 92 ? 2.787 9.442 -11.326 1.00 84.69 92 ALA A C 1
ATOM 721 O O . ALA A 1 92 ? 3.014 10.136 -12.313 1.00 84.69 92 ALA A O 1
ATOM 722 N N . SER A 1 93 ? 2.604 9.981 -10.121 1.00 79.44 93 SER A N 1
ATOM 723 C CA . SER A 1 93 ? 2.664 11.422 -9.863 1.00 79.44 93 SER A CA 1
ATOM 724 C C . SER A 1 93 ? 3.740 11.795 -8.844 1.00 79.44 93 SER A C 1
ATOM 726 O O . SER A 1 93 ? 4.307 10.949 -8.151 1.00 79.44 93 SER A O 1
ATOM 728 N N . THR A 1 94 ? 4.050 13.085 -8.797 1.00 74.44 94 THR A N 1
ATOM 729 C CA . THR A 1 94 ? 4.899 13.725 -7.797 1.00 74.44 94 THR A CA 1
ATOM 730 C C . THR A 1 94 ? 4.308 15.087 -7.429 1.00 74.44 94 THR A C 1
ATOM 732 O O . THR A 1 94 ? 3.517 15.661 -8.180 1.00 74.44 94 THR A O 1
ATOM 735 N N . LEU A 1 95 ? 4.713 15.628 -6.283 1.00 71.31 95 LEU A N 1
ATOM 736 C CA . LEU A 1 95 ? 4.329 16.968 -5.841 1.00 71.31 95 LEU A CA 1
ATOM 737 C C . LEU A 1 95 ? 5.437 17.970 -6.168 1.00 71.31 95 LEU A C 1
ATOM 739 O O . LEU A 1 95 ? 6.581 17.812 -5.732 1.00 71.31 95 LEU A O 1
ATOM 743 N N . LEU A 1 96 ? 5.098 19.037 -6.897 1.00 63.94 96 LEU A N 1
ATOM 744 C CA . LEU A 1 96 ? 6.019 20.151 -7.114 1.00 63.94 96 LEU A CA 1
ATOM 745 C C . LEU A 1 96 ? 6.187 20.957 -5.815 1.00 63.94 96 LEU A C 1
ATOM 747 O O . LEU A 1 96 ? 5.244 21.590 -5.340 1.00 63.94 96 LEU A O 1
ATOM 751 N N . LYS A 1 97 ? 7.397 20.974 -5.251 1.00 60.50 97 LYS A N 1
ATOM 752 C CA . LYS A 1 97 ? 7.740 21.811 -4.090 1.00 60.50 97 LYS A CA 1
ATOM 753 C C . LYS A 1 97 ? 7.919 23.273 -4.536 1.00 60.50 97 LYS A C 1
ATOM 755 O O . LYS A 1 97 ? 8.622 23.525 -5.507 1.00 60.50 97 LYS A O 1
ATOM 760 N N . GLY A 1 98 ? 7.313 24.234 -3.826 1.00 49.06 98 GLY A N 1
ATOM 761 C CA . GLY A 1 98 ? 7.571 25.678 -4.013 1.00 49.06 98 GLY A CA 1
ATOM 762 C C . GLY A 1 98 ? 6.344 26.579 -4.214 1.00 49.06 98 GLY A C 1
ATOM 763 O O . GLY A 1 98 ? 6.428 27.762 -3.906 1.00 49.06 98 GLY A O 1
ATOM 764 N N . ASN A 1 99 ? 5.192 26.038 -4.630 1.00 38.56 99 ASN A N 1
ATOM 765 C CA . ASN A 1 99 ? 3.943 26.797 -4.803 1.00 38.56 99 ASN A CA 1
ATOM 766 C C . ASN A 1 99 ? 2.829 26.224 -3.913 1.00 38.56 99 ASN A C 1
ATOM 768 O O . ASN A 1 99 ? 2.233 25.204 -4.252 1.00 38.56 99 ASN A O 1
ATOM 772 N N . GLY A 1 100 ? 2.515 26.866 -2.782 1.00 55.03 100 GLY A N 1
ATOM 773 C CA . GLY A 1 100 ? 1.356 26.474 -1.965 1.00 55.03 100 GLY A CA 1
ATOM 774 C C . GLY A 1 100 ? 1.385 24.988 -1.542 1.00 55.03 100 GLY A C 1
ATOM 775 O O . GLY A 1 100 ? 2.447 24.517 -1.133 1.00 55.03 100 GLY A O 1
ATOM 776 N N . PRO A 1 101 ? 0.253 24.243 -1.505 1.00 52.84 101 PRO A N 1
ATOM 777 C CA . PRO A 1 101 ? 0.195 22.785 -1.225 1.00 52.84 101 PRO A CA 1
ATOM 778 C C . PRO A 1 101 ? 0.984 21.897 -2.192 1.00 52.84 101 PRO A C 1
ATOM 780 O O . PRO A 1 101 ? 1.093 20.703 -1.945 1.00 52.84 101 PRO A O 1
ATOM 783 N N . GLY A 1 102 ? 1.638 22.488 -3.191 1.00 60.34 102 GLY A N 1
ATOM 784 C CA . GLY A 1 102 ? 2.270 21.766 -4.277 1.00 60.34 102 GLY A CA 1
ATOM 785 C C . GLY A 1 102 ? 1.243 21.463 -5.358 1.00 60.34 102 GLY A C 1
ATOM 786 O O . GLY A 1 102 ? 0.048 21.352 -5.095 1.00 60.34 102 GLY A O 1
ATOM 787 N N . VAL A 1 103 ? 1.712 21.385 -6.597 1.00 65.31 103 VAL A N 1
ATOM 788 C CA . VAL A 1 103 ? 0.887 20.953 -7.728 1.00 65.31 103 VAL A CA 1
ATOM 789 C C . VAL A 1 103 ? 1.191 19.481 -7.961 1.00 65.31 103 VAL A C 1
ATOM 791 O O . VAL A 1 103 ? 2.366 19.116 -8.068 1.00 65.31 103 VAL A O 1
ATOM 794 N N . VAL A 1 104 ? 0.150 18.648 -8.013 1.00 67.75 104 VAL A N 1
ATOM 795 C CA . VAL A 1 104 ? 0.272 17.251 -8.442 1.00 67.75 104 VAL A CA 1
ATOM 796 C C . VAL A 1 104 ? 0.605 17.257 -9.928 1.00 67.75 104 VAL A C 1
ATOM 798 O O . VAL A 1 104 ? -0.135 17.812 -10.738 1.00 67.75 104 VAL A O 1
ATOM 801 N N . LEU A 1 105 ? 1.738 16.663 -10.282 1.00 71.44 105 LEU A N 1
ATOM 802 C CA . LEU A 1 105 ? 2.201 16.536 -11.658 1.00 71.44 105 LEU A CA 1
ATOM 803 C C . LEU A 1 105 ? 2.547 15.077 -11.942 1.00 71.44 105 LEU A C 1
ATOM 805 O O . LEU A 1 105 ? 2.951 14.365 -11.021 1.00 71.44 105 LEU A O 1
ATOM 809 N N . PRO A 1 106 ? 2.462 14.619 -13.200 1.00 71.12 106 PRO A N 1
ATOM 810 C CA . PRO A 1 106 ? 3.059 13.351 -13.592 1.00 71.12 106 PRO A CA 1
ATOM 811 C C . PRO A 1 106 ? 4.527 13.273 -13.150 1.00 71.12 106 PRO A C 1
ATOM 813 O O . PRO A 1 106 ? 5.272 14.252 -13.242 1.00 71.12 106 PRO A O 1
ATOM 816 N N . ALA A 1 107 ? 4.948 12.112 -12.657 1.00 77.56 107 ALA A N 1
ATOM 817 C CA . ALA A 1 107 ? 6.317 11.885 -12.231 1.00 77.56 107 ALA A CA 1
ATOM 818 C C . ALA A 1 107 ? 7.252 11.992 -13.444 1.00 77.56 107 ALA A C 1
ATOM 820 O O . ALA A 1 107 ? 7.230 11.163 -14.354 1.00 77.56 107 ALA A O 1
ATOM 821 N N . ALA A 1 108 ? 8.090 13.027 -13.459 1.00 74.88 108 ALA A N 1
ATOM 822 C CA . ALA A 1 108 ? 9.087 13.216 -14.501 1.00 74.88 108 ALA A CA 1
ATOM 823 C C . ALA A 1 108 ? 10.251 12.231 -14.294 1.00 74.88 108 ALA A C 1
ATOM 825 O O . ALA A 1 108 ? 11.177 12.496 -13.527 1.00 74.88 108 ALA A O 1
ATOM 826 N N . GLN A 1 109 ? 10.182 11.084 -14.970 1.00 84.12 109 GLN A N 1
ATOM 827 C CA . GLN A 1 109 ? 11.224 10.056 -14.963 1.00 84.12 109 GLN A CA 1
ATOM 828 C C . GLN A 1 109 ? 12.128 10.190 -16.198 1.00 84.12 109 GLN A C 1
ATOM 830 O O . GLN A 1 109 ? 13.074 10.980 -16.196 1.00 84.12 109 GLN A O 1
ATOM 835 N N . VAL A 1 110 ? 11.827 9.440 -17.261 1.00 83.81 110 VAL A N 1
ATOM 836 C CA . VAL A 1 110 ? 12.589 9.398 -18.513 1.00 83.81 110 VAL A CA 1
ATOM 837 C C . VAL A 1 110 ? 11.664 9.778 -19.666 1.00 83.81 110 VAL A C 1
ATOM 839 O O . VAL A 1 110 ? 10.566 9.238 -19.779 1.00 83.81 110 VAL A O 1
ATOM 842 N N . ASP A 1 111 ? 12.115 10.689 -20.527 1.00 85.19 111 ASP A N 1
ATOM 843 C CA . ASP A 1 111 ? 11.385 11.112 -21.727 1.00 85.19 111 ASP A CA 1
ATOM 844 C C . ASP A 1 111 ? 11.727 10.191 -22.911 1.00 85.19 111 ASP A C 1
ATOM 846 O O . ASP A 1 111 ? 12.511 10.527 -23.798 1.00 85.19 111 ASP A O 1
ATOM 850 N N . MET A 1 112 ? 11.233 8.953 -22.848 1.00 87.62 112 MET A N 1
ATOM 851 C CA . MET A 1 112 ? 11.405 7.938 -23.890 1.00 87.62 112 MET A CA 1
ATOM 852 C C . MET A 1 112 ? 10.080 7.217 -24.118 1.00 87.62 112 MET A C 1
ATOM 854 O O . MET A 1 112 ? 9.480 6.712 -23.171 1.00 87.62 112 MET A O 1
ATOM 858 N N . GLN A 1 113 ? 9.656 7.114 -25.380 1.00 88.25 113 GLN A N 1
ATOM 859 C CA . GLN A 1 113 ? 8.363 6.532 -25.751 1.00 88.25 113 GLN A CA 1
ATOM 860 C C . GLN A 1 113 ? 8.178 5.101 -25.220 1.00 88.25 113 GLN A C 1
ATOM 862 O O . GLN A 1 113 ? 7.130 4.789 -24.655 1.00 88.25 113 GLN A O 1
ATOM 867 N N . ASP A 1 114 ? 9.202 4.255 -25.347 1.00 88.94 114 ASP A N 1
ATOM 868 C CA . ASP A 1 114 ? 9.157 2.861 -24.887 1.00 88.94 114 ASP A CA 1
ATOM 869 C C . ASP A 1 114 ? 9.027 2.762 -23.361 1.00 88.94 114 ASP A C 1
ATOM 871 O O . ASP A 1 114 ? 8.236 1.967 -22.848 1.00 88.94 114 ASP A O 1
ATOM 875 N N . PHE A 1 115 ? 9.740 3.622 -22.626 1.00 88.75 115 PHE A N 1
ATOM 876 C CA . PHE A 1 115 ? 9.615 3.719 -21.174 1.00 88.75 115 PHE A CA 1
ATOM 877 C C . PHE A 1 115 ? 8.209 4.176 -20.771 1.00 88.75 115 PHE A C 1
ATOM 879 O O . PHE A 1 115 ? 7.582 3.553 -19.914 1.00 88.75 115 PHE A O 1
ATOM 886 N N . SER A 1 116 ? 7.677 5.221 -21.411 1.00 87.69 116 SER A N 1
ATOM 887 C CA . SER A 1 116 ? 6.322 5.712 -21.141 1.00 87.69 116 SER A CA 1
ATOM 888 C C . SER A 1 116 ? 5.259 4.648 -21.425 1.00 87.69 116 SER A C 1
ATOM 890 O O . SER A 1 116 ? 4.330 4.486 -20.633 1.00 87.69 116 SER A O 1
ATOM 892 N N . ALA A 1 117 ? 5.404 3.879 -22.509 1.00 88.38 117 ALA A N 1
ATOM 893 C CA . ALA A 1 117 ? 4.504 2.775 -22.836 1.00 88.38 117 ALA A CA 1
ATOM 894 C C . ALA A 1 117 ? 4.568 1.651 -21.786 1.00 88.38 117 ALA A C 1
ATOM 896 O O . ALA A 1 117 ? 3.529 1.138 -21.349 1.00 88.38 117 ALA A O 1
ATOM 897 N N . GLN A 1 118 ? 5.775 1.303 -21.332 1.00 90.50 118 GLN A N 1
ATOM 898 C CA . GLN A 1 118 ? 5.988 0.315 -20.277 1.00 90.50 118 GLN A CA 1
ATOM 899 C C . GLN A 1 118 ? 5.383 0.765 -18.941 1.00 90.50 118 GLN A C 1
ATOM 901 O O . GLN A 1 118 ? 4.618 0.010 -18.339 1.00 90.50 118 GLN A O 1
ATOM 906 N N . VAL A 1 119 ? 5.668 1.993 -18.497 1.00 89.31 119 VAL A N 1
ATOM 907 C CA . VAL A 1 119 ? 5.113 2.563 -17.257 1.00 89.31 119 VAL A CA 1
ATOM 908 C C . VAL A 1 119 ? 3.594 2.645 -17.328 1.00 89.31 119 VAL A C 1
ATOM 910 O O . VAL A 1 119 ? 2.924 2.215 -16.394 1.00 89.31 119 VAL A O 1
ATOM 913 N N . SER A 1 120 ? 3.038 3.107 -18.449 1.00 87.19 120 SER A N 1
ATOM 914 C CA . SER A 1 120 ? 1.588 3.159 -18.657 1.00 87.19 120 SER A CA 1
ATOM 915 C C . SER A 1 120 ? 0.946 1.775 -18.520 1.00 87.19 120 SER A C 1
ATOM 917 O O . SER A 1 120 ? -0.041 1.620 -17.803 1.00 87.19 120 SER A O 1
ATOM 919 N N . THR A 1 121 ? 1.552 0.746 -19.121 1.00 89.69 121 THR A N 1
ATOM 920 C CA . THR A 1 121 ? 1.078 -0.645 -19.011 1.00 89.69 121 THR A CA 1
ATOM 921 C C . THR A 1 121 ? 1.123 -1.150 -17.566 1.00 89.69 121 THR A C 1
ATOM 923 O O . THR A 1 121 ? 0.166 -1.773 -17.098 1.00 89.69 121 THR A O 1
ATOM 926 N N . VAL A 1 122 ? 2.218 -0.874 -16.848 1.00 91.12 122 VAL A N 1
ATOM 927 C CA . VAL A 1 122 ? 2.390 -1.270 -15.441 1.00 91.12 122 VAL A CA 1
ATOM 928 C C . VAL A 1 122 ? 1.362 -0.580 -14.550 1.00 91.12 122 VAL A C 1
ATOM 930 O O . VAL A 1 122 ? 0.694 -1.256 -13.772 1.00 91.12 122 VAL A O 1
ATOM 933 N N . LEU A 1 123 ? 1.198 0.737 -14.676 1.00 89.38 123 LEU A N 1
ATOM 934 C CA . LEU A 1 123 ? 0.286 1.512 -13.834 1.00 89.38 123 LEU A CA 1
ATOM 935 C C . LEU A 1 123 ? -1.182 1.167 -14.100 1.00 89.38 123 LEU A C 1
ATOM 937 O O . LEU A 1 123 ? -1.955 1.040 -13.154 1.00 89.38 123 LEU A O 1
ATOM 941 N N . GLN A 1 124 ? -1.543 0.901 -15.357 1.00 88.81 124 GLN A N 1
ATOM 942 C CA . GLN A 1 124 ? -2.862 0.381 -15.721 1.00 88.81 124 GLN A CA 1
ATOM 943 C C . GLN A 1 124 ? -3.166 -0.956 -15.045 1.00 88.81 124 GLN A C 1
ATOM 945 O O . GLN A 1 124 ? -4.239 -1.145 -14.472 1.00 88.81 124 GLN A O 1
ATOM 950 N N . ALA A 1 125 ? -2.224 -1.899 -15.108 1.00 92.12 125 ALA A N 1
ATOM 951 C CA . ALA A 1 125 ? -2.381 -3.195 -14.459 1.00 92.12 125 ALA A CA 1
ATOM 952 C C . ALA A 1 125 ? -2.428 -3.055 -12.929 1.00 92.12 125 ALA A C 1
ATOM 954 O O . ALA A 1 125 ? -3.289 -3.654 -12.288 1.00 92.12 125 ALA A O 1
ATOM 955 N N . ALA A 1 126 ? -1.569 -2.214 -12.346 1.00 91.75 126 ALA A N 1
ATOM 956 C CA . ALA A 1 126 ? -1.559 -1.928 -10.914 1.00 91.75 126 ALA A CA 1
ATOM 957 C C . ALA A 1 126 ? -2.874 -1.292 -10.436 1.00 91.75 126 ALA A C 1
ATOM 959 O O . ALA A 1 126 ? -3.401 -1.702 -9.406 1.00 91.75 126 ALA A O 1
ATOM 960 N N . SER A 1 127 ? -3.451 -0.359 -11.198 1.00 89.12 127 SER A N 1
ATOM 961 C CA . SER A 1 127 ? -4.749 0.253 -10.884 1.00 89.12 127 SER A CA 1
ATOM 962 C C . SER A 1 127 ? -5.882 -0.778 -10.900 1.00 89.12 127 SER A C 1
ATOM 964 O O . SER A 1 127 ? -6.643 -0.874 -9.933 1.00 89.12 127 SER A O 1
ATOM 966 N N . ARG A 1 128 ? -5.942 -1.636 -11.927 1.00 91.19 128 ARG A N 1
ATOM 967 C CA . ARG A 1 128 ? -6.931 -2.725 -11.975 1.00 91.19 128 ARG A CA 1
ATOM 968 C C . ARG A 1 128 ? -6.774 -3.712 -10.817 1.00 91.19 128 ARG A C 1
ATOM 970 O O . ARG A 1 128 ? -7.773 -4.190 -10.279 1.00 91.19 128 ARG A O 1
ATOM 977 N N . LEU A 1 129 ? -5.540 -4.030 -10.419 1.00 93.69 129 LEU A N 1
ATOM 978 C CA . LEU A 1 129 ? -5.279 -4.862 -9.241 1.00 93.69 129 LEU A CA 1
ATOM 979 C C . LEU A 1 129 ? -5.754 -4.173 -7.965 1.00 93.69 129 LEU A C 1
ATOM 981 O O . LEU A 1 129 ? -6.503 -4.784 -7.207 1.00 93.69 129 LEU A O 1
ATOM 985 N N . ARG A 1 130 ? -5.364 -2.910 -7.755 1.00 92.12 130 ARG A N 1
ATOM 986 C CA . ARG A 1 130 ? -5.768 -2.096 -6.603 1.00 92.12 130 ARG A CA 1
ATOM 987 C C . ARG A 1 130 ? -7.279 -2.141 -6.428 1.00 92.12 130 ARG A C 1
ATOM 989 O O . ARG A 1 130 ? -7.743 -2.551 -5.371 1.00 92.12 130 ARG A O 1
ATOM 996 N N . ARG A 1 131 ? -8.049 -1.829 -7.472 1.00 91.25 131 ARG A N 1
ATOM 997 C CA . ARG A 1 131 ? -9.518 -1.837 -7.405 1.00 91.25 131 ARG A CA 1
ATOM 998 C C . ARG A 1 131 ? -10.088 -3.207 -7.018 1.00 91.25 131 ARG A C 1
ATOM 1000 O O . ARG A 1 131 ? -10.960 -3.281 -6.153 1.00 91.25 131 ARG A O 1
ATOM 1007 N N . ARG A 1 132 ? -9.571 -4.299 -7.600 1.00 94.50 132 ARG A N 1
ATOM 1008 C CA . ARG A 1 132 ? -9.997 -5.670 -7.250 1.00 94.50 132 ARG A CA 1
ATOM 1009 C C . ARG A 1 132 ? -9.679 -6.020 -5.798 1.00 94.50 132 ARG A C 1
ATOM 1011 O O . ARG A 1 132 ? -10.528 -6.592 -5.122 1.00 94.50 132 ARG A O 1
ATOM 1018 N N . PHE A 1 133 ? -8.491 -5.675 -5.310 1.00 96.00 133 PHE A N 1
ATOM 1019 C CA . PHE A 1 133 ? -8.104 -5.960 -3.929 1.00 96.00 133 PHE A CA 1
ATOM 1020 C C . PHE A 1 133 ? -8.858 -5.098 -2.919 1.00 96.00 133 PHE A C 1
ATOM 1022 O O . PHE A 1 133 ? -9.283 -5.624 -1.894 1.00 96.00 133 PHE A O 1
ATOM 1029 N N . LEU A 1 134 ? -9.094 -3.819 -3.219 1.00 94.19 134 LEU A N 1
ATOM 1030 C CA . LEU A 1 134 ? -9.908 -2.940 -2.378 1.00 94.19 134 LEU A CA 1
ATOM 1031 C C . LEU A 1 134 ? -11.331 -3.481 -2.238 1.00 94.19 134 LEU A C 1
ATOM 1033 O O . LEU A 1 134 ? -11.798 -3.659 -1.120 1.00 94.19 134 LEU A O 1
ATOM 1037 N N . ARG A 1 135 ? -11.974 -3.866 -3.348 1.00 94.81 135 ARG A N 1
ATOM 1038 C CA . ARG A 1 135 ? -13.322 -4.458 -3.325 1.00 94.81 135 ARG A CA 1
ATOM 1039 C C . ARG A 1 135 ? -13.414 -5.736 -2.484 1.00 94.81 135 ARG A C 1
ATOM 1041 O O . ARG A 1 135 ? -14.463 -6.021 -1.923 1.00 94.81 135 ARG A O 1
ATOM 1048 N N . LYS A 1 136 ? -12.340 -6.527 -2.434 1.00 95.50 136 LYS A N 1
ATOM 1049 C CA . LYS A 1 136 ? -12.274 -7.772 -1.647 1.00 95.50 136 LYS A CA 1
ATOM 1050 C C . LYS A 1 136 ? -11.928 -7.545 -0.177 1.00 95.50 136 LYS A C 1
ATOM 1052 O O . LYS A 1 136 ? -12.120 -8.450 0.626 1.00 95.50 136 LYS A O 1
ATOM 1057 N N . THR A 1 137 ? -11.358 -6.389 0.149 1.00 96.38 137 THR A N 1
ATOM 1058 C CA . THR A 1 137 ? -10.838 -6.095 1.488 1.00 96.38 137 THR A CA 1
ATOM 1059 C C . THR A 1 137 ? -11.810 -5.253 2.292 1.00 96.38 137 THR A C 1
ATOM 1061 O O . THR A 1 137 ? -12.050 -5.559 3.453 1.00 96.38 137 THR A O 1
ATOM 1064 N N . LEU A 1 138 ? -12.338 -4.196 1.681 1.00 94.88 138 LEU A N 1
ATOM 1065 C CA . LEU A 1 138 ? -13.149 -3.199 2.362 1.00 94.88 138 LEU A CA 1
ATOM 1066 C C . LEU A 1 138 ? -14.588 -3.667 2.530 1.00 94.88 138 LEU A C 1
ATOM 1068 O O . LEU A 1 138 ? -15.106 -4.442 1.717 1.00 94.88 138 LEU A O 1
ATOM 1072 N N . SER A 1 139 ? -15.258 -3.129 3.548 1.00 93.12 139 SER A N 1
ATOM 1073 C CA . SER A 1 139 ? -16.712 -3.212 3.614 1.00 93.12 139 SER A CA 1
ATOM 1074 C C . SER A 1 139 ? -17.335 -2.553 2.378 1.00 93.12 139 SER A C 1
ATOM 1076 O O . SER A 1 139 ? -16.737 -1.700 1.714 1.00 93.12 139 SER A O 1
ATOM 1078 N N . LYS A 1 140 ? -18.578 -2.932 2.065 1.00 92.38 140 LYS A N 1
ATOM 1079 C CA . LYS A 1 140 ? -19.306 -2.336 0.940 1.00 92.38 140 LYS A CA 1
ATOM 1080 C C . LYS A 1 140 ? -19.395 -0.808 1.073 1.00 92.38 140 LYS A C 1
ATOM 1082 O O . LYS A 1 140 ? -19.169 -0.115 0.090 1.00 92.38 140 LYS A O 1
ATOM 1087 N N . ALA A 1 141 ? -19.671 -0.309 2.279 1.00 91.12 141 ALA A N 1
ATOM 1088 C CA . ALA A 1 141 ? -19.780 1.120 2.553 1.00 91.12 141 ALA A CA 1
ATOM 1089 C C . ALA A 1 141 ? -18.443 1.854 2.353 1.00 91.12 141 ALA A C 1
ATOM 1091 O O . ALA A 1 141 ? -18.408 2.866 1.658 1.00 91.12 141 ALA A O 1
ATOM 1092 N N . GLU A 1 142 ? -17.337 1.322 2.889 1.00 91.88 142 GLU A N 1
ATOM 1093 C CA . GLU A 1 142 ? -15.997 1.898 2.686 1.00 91.88 142 GLU A CA 1
ATOM 1094 C C . GLU A 1 142 ? -15.609 1.923 1.202 1.00 91.88 142 GLU A C 1
ATOM 1096 O O . GLU A 1 142 ? -15.076 2.919 0.714 1.00 91.88 142 GLU A O 1
ATOM 1101 N N . PHE A 1 143 ? -15.891 0.843 0.466 1.00 93.19 143 PHE A N 1
ATOM 1102 C CA . PHE A 1 143 ? -15.577 0.770 -0.960 1.00 93.19 143 PHE A CA 1
ATOM 1103 C C . PHE A 1 143 ? -16.409 1.757 -1.792 1.00 93.19 143 PHE A C 1
ATOM 1105 O O . PHE A 1 143 ? -15.862 2.432 -2.660 1.00 93.19 143 PHE A O 1
ATOM 1112 N N . GLU A 1 144 ? -17.714 1.865 -1.528 1.00 91.00 144 GLU A N 1
ATOM 1113 C CA . GLU A 1 144 ? -18.598 2.807 -2.228 1.00 91.00 144 GLU A CA 1
ATOM 1114 C C . GLU A 1 144 ? -18.238 4.264 -1.922 1.00 91.00 144 GLU A C 1
ATOM 1116 O O . GLU A 1 144 ? -18.216 5.083 -2.839 1.00 91.00 144 GLU A O 1
ATOM 1121 N N . LEU A 1 145 ? -17.889 4.583 -0.670 1.00 89.12 145 LEU A N 1
ATOM 1122 C CA . LEU A 1 145 ? -17.418 5.917 -0.294 1.00 89.12 145 LEU A CA 1
ATOM 1123 C C . LEU A 1 145 ? -16.100 6.269 -0.995 1.00 89.12 145 LEU A C 1
ATOM 1125 O O . LEU A 1 145 ? -15.942 7.388 -1.480 1.00 89.12 145 LEU A O 1
ATOM 1129 N N . LEU A 1 146 ? -15.171 5.315 -1.085 1.00 89.25 146 LEU A N 1
ATOM 1130 C CA . LEU A 1 146 ? -13.907 5.508 -1.790 1.00 89.25 146 LEU A CA 1
ATOM 1131 C C . LEU A 1 146 ? -14.113 5.746 -3.291 1.00 89.25 146 LEU A C 1
ATOM 1133 O O . LEU A 1 146 ? -13.477 6.632 -3.862 1.00 89.25 146 LEU A O 1
ATOM 1137 N N . GLU A 1 147 ? -14.977 4.959 -3.937 1.00 87.50 147 GLU A N 1
ATOM 1138 C CA . GLU A 1 147 ? -15.300 5.137 -5.358 1.00 87.50 147 GLU A CA 1
ATOM 1139 C C . GLU A 1 147 ? -15.984 6.489 -5.585 1.00 87.50 147 GLU A C 1
ATOM 1141 O O . GLU A 1 147 ? -15.539 7.239 -6.451 1.00 87.50 147 GLU A O 1
ATOM 1146 N N . PHE A 1 148 ? -16.963 6.851 -4.745 1.00 87.88 148 PHE A N 1
ATOM 1147 C CA . PHE A 1 148 ? -17.604 8.166 -4.783 1.00 87.88 148 PHE A CA 1
ATOM 1148 C C . PHE A 1 148 ? -16.583 9.298 -4.646 1.00 87.88 148 PHE A C 1
ATOM 1150 O O . PHE A 1 148 ? -16.593 10.215 -5.460 1.00 87.88 148 PHE A O 1
ATOM 1157 N N . ASN A 1 149 ? -15.670 9.221 -3.672 1.00 84.75 149 ASN A N 1
ATOM 1158 C CA . ASN A 1 149 ? -14.634 10.237 -3.489 1.00 84.75 149 ASN A CA 1
ATOM 1159 C C . ASN A 1 149 ? -13.720 10.337 -4.723 1.00 84.75 149 ASN A C 1
ATOM 1161 O O . ASN A 1 149 ? -13.383 11.432 -5.166 1.00 84.75 149 ASN A O 1
ATOM 1165 N N . CYS A 1 150 ? -13.345 9.203 -5.324 1.00 81.94 150 CYS A N 1
ATOM 1166 C CA . CYS A 1 150 ? -12.529 9.200 -6.537 1.00 81.94 150 CYS A CA 1
ATOM 1167 C C . CYS A 1 150 ? -13.254 9.813 -7.744 1.00 81.94 150 CYS A C 1
ATOM 1169 O O . CYS A 1 150 ? -12.619 10.520 -8.531 1.00 81.94 150 CYS A O 1
ATOM 1171 N N . ASP A 1 151 ? -14.549 9.534 -7.895 1.00 80.50 151 ASP A N 1
ATOM 1172 C CA . ASP A 1 151 ? -15.393 10.098 -8.949 1.00 80.50 151 ASP A CA 1
ATOM 1173 C C . ASP A 1 151 ? -15.606 11.607 -8.751 1.00 80.50 151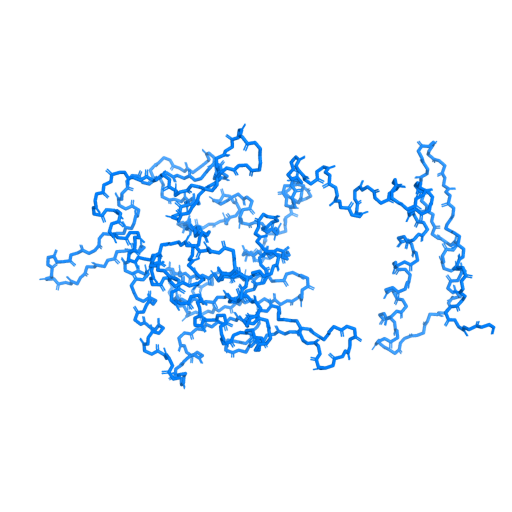 ASP A C 1
ATOM 1175 O O . ASP A 1 151 ? -15.343 12.394 -9.662 1.00 80.50 151 ASP A O 1
ATOM 1179 N N . ASP A 1 152 ? -16.020 12.023 -7.552 1.00 80.62 152 ASP A N 1
ATOM 1180 C CA . ASP A 1 152 ? -16.331 13.420 -7.217 1.00 80.62 152 ASP A CA 1
ATOM 1181 C C . ASP A 1 152 ? -15.093 14.319 -7.352 1.00 80.62 152 ASP A C 1
ATOM 1183 O O . ASP A 1 152 ? -15.127 15.386 -7.975 1.00 80.62 152 ASP A O 1
ATOM 1187 N N . MET A 1 153 ? -13.943 13.829 -6.884 1.00 73.12 153 MET A N 1
ATOM 1188 C CA . MET A 1 153 ? -12.668 14.541 -6.974 1.00 73.12 153 MET A CA 1
ATOM 1189 C C . MET A 1 153 ? -12.012 14.448 -8.359 1.00 73.12 153 MET A C 1
ATOM 1191 O O . MET A 1 153 ? -10.913 14.977 -8.545 1.00 73.12 153 MET A O 1
ATOM 1195 N N . ASN A 1 154 ? -12.665 13.813 -9.342 1.00 70.44 154 ASN A N 1
ATOM 1196 C CA . ASN A 1 154 ? -12.138 13.596 -10.692 1.00 70.44 154 ASN A CA 1
ATOM 1197 C C . ASN A 1 154 ? -10.703 13.046 -10.661 1.00 70.44 154 ASN A C 1
ATOM 1199 O O . ASN A 1 154 ? -9.794 13.580 -11.306 1.00 70.44 154 ASN A O 1
ATOM 1203 N N . VAL A 1 155 ? -10.482 11.991 -9.873 1.00 68.38 155 VAL A N 1
ATOM 1204 C CA . VAL A 1 155 ? -9.164 11.373 -9.689 1.00 68.38 155 VAL A CA 1
ATOM 1205 C C . VAL A 1 155 ? -8.767 10.625 -10.967 1.00 68.38 155 VAL A C 1
ATOM 1207 O O . VAL A 1 155 ? -8.920 9.409 -11.103 1.00 68.38 155 VAL A O 1
ATOM 1210 N N . VAL A 1 156 ? -8.240 11.373 -11.936 1.00 63.25 156 VAL A N 1
ATOM 1211 C CA . VAL A 1 156 ? -7.682 10.834 -13.178 1.00 63.25 156 VAL A CA 1
ATOM 1212 C C . VAL A 1 156 ? -6.221 10.467 -12.944 1.00 63.25 156 VAL A C 1
ATOM 1214 O O . VAL A 1 156 ? -5.439 11.242 -12.396 1.00 63.25 156 VAL A O 1
ATOM 1217 N N . GLY A 1 157 ? -5.821 9.283 -13.388 1.00 66.75 157 GLY A N 1
ATOM 1218 C CA . GLY A 1 157 ? -4.433 8.847 -13.327 1.00 66.75 157 GLY A CA 1
ATOM 1219 C C . GLY A 1 157 ? -4.079 7.953 -14.504 1.00 66.75 157 GLY A C 1
ATOM 1220 O O . GLY A 1 157 ? -4.696 8.004 -15.568 1.00 66.75 157 GLY A O 1
ATOM 1221 N N . PHE A 1 158 ? -3.036 7.149 -14.333 1.00 62.50 158 PHE A N 1
ATOM 1222 C CA . PHE A 1 158 ? -2.509 6.331 -15.416 1.00 62.50 158 PHE A CA 1
ATOM 1223 C C . PHE A 1 158 ? -3.406 5.121 -15.662 1.00 62.50 158 PHE A C 1
ATOM 1225 O O . PHE A 1 158 ? -3.293 4.104 -14.981 1.00 62.50 158 PHE A O 1
ATOM 1232 N N . GLY A 1 159 ? -4.263 5.231 -16.674 1.00 54.00 159 GLY A N 1
ATOM 1233 C CA . GLY A 1 159 ? -5.002 4.086 -17.190 1.00 54.00 159 GLY A CA 1
ATOM 1234 C C . GLY A 1 159 ? -6.376 4.326 -17.779 1.00 54.00 159 GLY A C 1
ATOM 1235 O O . GLY A 1 159 ? -7.006 3.366 -18.210 1.00 54.00 159 GLY A O 1
ATOM 1236 N N . GLY A 1 160 ? -6.800 5.582 -17.879 1.00 61.25 160 GLY A N 1
ATOM 1237 C CA . GLY A 1 160 ? -8.041 5.959 -18.542 1.00 61.25 160 GLY A CA 1
ATOM 1238 C C . GLY A 1 160 ? -8.904 6.829 -17.643 1.00 61.25 160 GLY A C 1
ATOM 1239 O O . GLY A 1 160 ? -8.421 7.417 -16.680 1.00 61.25 160 GLY A O 1
ATOM 1240 N N . LEU A 1 161 ? -10.187 6.914 -17.982 1.00 62.97 161 LEU A N 1
ATOM 1241 C CA . LEU A 1 161 ? -11.172 7.736 -17.274 1.00 62.97 161 LEU A CA 1
ATOM 1242 C C . LEU A 1 161 ? -11.848 7.000 -16.108 1.00 62.97 161 LEU A C 1
ATOM 1244 O O . LEU A 1 161 ? -12.796 7.525 -15.539 1.00 62.97 161 LEU A O 1
ATOM 1248 N N . GLU A 1 162 ? -11.414 5.782 -15.775 1.00 62.31 162 GLU A N 1
ATOM 1249 C CA . GLU A 1 162 ? -12.006 5.047 -14.658 1.00 62.31 162 GLU A CA 1
ATOM 1250 C C . GLU A 1 162 ? -11.598 5.677 -13.310 1.00 62.31 162 GLU A C 1
ATOM 1252 O O . GLU A 1 162 ? -10.422 6.016 -13.133 1.00 62.31 162 GLU A O 1
ATOM 1257 N N . PRO A 1 163 ? -12.526 5.813 -12.342 1.00 54.22 163 PRO A N 1
ATOM 1258 C CA . PRO A 1 163 ? -12.183 6.190 -10.973 1.00 54.22 163 PRO A CA 1
ATOM 1259 C C . PRO A 1 163 ? -11.221 5.176 -10.354 1.00 54.22 163 PRO A C 1
ATOM 1261 O O . PRO A 1 163 ? -11.212 4.005 -10.736 1.00 54.22 163 PRO A O 1
ATOM 1264 N N . THR A 1 164 ? -10.439 5.613 -9.359 1.00 55.00 164 THR A N 1
ATOM 1265 C CA . THR A 1 164 ? -9.423 4.827 -8.613 1.00 55.00 164 THR A CA 1
ATOM 1266 C C . THR A 1 164 ? -8.085 4.589 -9.324 1.00 55.00 164 THR A C 1
ATOM 1268 O O . THR A 1 164 ? -7.317 3.686 -8.963 1.00 55.00 164 THR A O 1
ATOM 1271 N N . ASN A 1 165 ? -7.750 5.420 -10.311 1.00 61.41 165 ASN A N 1
ATOM 1272 C CA . ASN A 1 165 ? -6.435 5.361 -10.940 1.00 61.41 165 ASN A CA 1
ATOM 1273 C C . ASN A 1 165 ? -5.304 5.512 -9.904 1.00 61.41 165 ASN A C 1
ATOM 1275 O O . ASN A 1 165 ? -5.417 6.270 -8.943 1.00 61.41 165 ASN A O 1
ATOM 1279 N N . ALA A 1 166 ? -4.194 4.796 -10.113 1.00 58.97 166 ALA A N 1
ATOM 1280 C CA . ALA A 1 166 ? -3.010 4.836 -9.253 1.00 58.97 166 ALA A CA 1
ATOM 1281 C C . ALA A 1 166 ? -2.293 6.195 -9.373 1.00 58.97 166 ALA A C 1
ATOM 1283 O O . ALA A 1 166 ? -1.284 6.320 -10.065 1.00 58.97 166 ALA A O 1
ATOM 1284 N N . THR A 1 167 ? -2.850 7.233 -8.750 1.00 68.69 167 THR A N 1
ATOM 1285 C CA . THR A 1 167 ? -2.325 8.602 -8.793 1.00 68.69 167 THR A CA 1
ATOM 1286 C C . THR A 1 167 ? -1.022 8.714 -8.014 1.00 68.69 167 THR A C 1
ATOM 1288 O O . THR A 1 167 ? -0.067 9.295 -8.522 1.00 68.69 167 THR A O 1
ATOM 1291 N N . GLY A 1 168 ? -0.920 8.079 -6.847 1.00 78.44 168 GLY A N 1
ATOM 1292 C CA . GLY A 1 168 ? 0.331 7.863 -6.118 1.00 78.44 168 GLY A CA 1
ATOM 1293 C C . GLY A 1 168 ? 0.830 6.434 -6.322 1.00 78.44 168 GLY A C 1
ATOM 1294 O O . GLY A 1 168 ? 0.280 5.502 -5.747 1.00 78.44 168 GLY A O 1
ATOM 1295 N N . SER A 1 169 ? 1.858 6.240 -7.153 1.00 87.94 169 SER A N 1
ATOM 1296 C CA . SER A 1 169 ? 2.512 4.936 -7.316 1.00 87.94 169 SER A CA 1
ATOM 1297 C C . SER A 1 169 ? 4.013 5.089 -7.149 1.00 87.94 169 SER A C 1
ATOM 1299 O O . SER A 1 169 ? 4.665 5.777 -7.940 1.00 87.94 169 SER A O 1
ATOM 1301 N N . GLN A 1 170 ? 4.551 4.387 -6.156 1.00 88.44 170 GLN A N 1
ATOM 1302 C CA . GLN A 1 170 ? 5.972 4.349 -5.842 1.00 88.44 170 GLN A CA 1
ATOM 1303 C C . GLN A 1 170 ? 6.519 2.934 -6.047 1.00 88.44 170 GLN A C 1
ATOM 1305 O O . GLN A 1 170 ? 5.888 1.946 -5.678 1.00 88.44 170 GLN A O 1
ATOM 1310 N N . LEU A 1 171 ? 7.707 2.839 -6.637 1.00 90.38 171 LEU A N 1
ATOM 1311 C CA . LEU A 1 171 ? 8.488 1.613 -6.726 1.00 90.38 171 LEU A CA 1
ATOM 1312 C C . LEU A 1 171 ? 9.639 1.695 -5.729 1.00 90.38 171 LEU A C 1
ATOM 1314 O O . LEU A 1 171 ? 10.503 2.558 -5.856 1.00 90.38 171 LEU A O 1
ATOM 131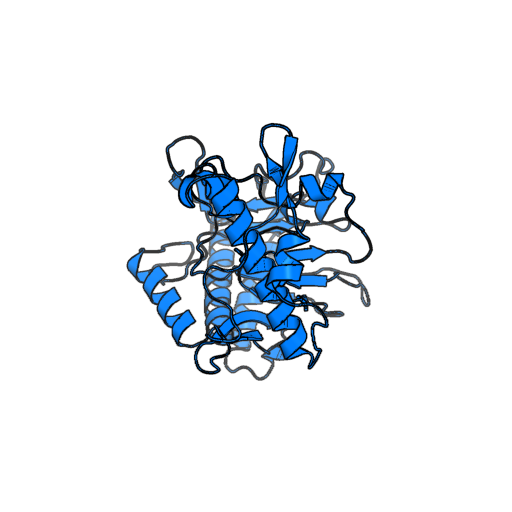8 N N . ASN A 1 172 ? 9.671 0.769 -4.779 1.00 88.19 172 ASN A N 1
ATOM 1319 C CA . ASN A 1 172 ? 10.799 0.586 -3.875 1.00 88.19 172 ASN A CA 1
ATOM 1320 C C . ASN A 1 172 ? 11.592 -0.640 -4.331 1.00 88.19 172 ASN A C 1
ATOM 1322 O O . ASN A 1 172 ? 11.044 -1.743 -4.386 1.00 88.19 172 ASN A O 1
ATOM 1326 N N . LEU A 1 173 ? 12.868 -0.451 -4.672 1.00 87.00 173 LEU A N 1
ATOM 1327 C CA . LEU A 1 173 ? 13.769 -1.536 -5.052 1.00 87.00 173 LEU A CA 1
ATOM 1328 C C . LEU A 1 173 ? 14.896 -1.665 -4.033 1.00 87.00 173 LEU A C 1
ATOM 1330 O O . LEU A 1 173 ? 15.570 -0.686 -3.725 1.00 87.00 173 LEU A O 1
ATOM 1334 N N . SER A 1 174 ? 15.133 -2.888 -3.565 1.00 81.50 174 SER A N 1
ATOM 1335 C CA . SER A 1 174 ? 16.264 -3.234 -2.705 1.00 81.50 174 SER A CA 1
ATOM 1336 C C . SER A 1 174 ? 16.922 -4.517 -3.206 1.00 81.50 174 SER A C 1
ATOM 1338 O O . SER A 1 174 ? 16.237 -5.490 -3.515 1.00 81.50 174 SER A O 1
ATOM 1340 N N . SER A 1 175 ? 18.252 -4.516 -3.306 1.00 70.25 175 SER A N 1
ATOM 1341 C CA . SER A 1 175 ? 19.056 -5.610 -3.864 1.00 70.25 175 SER A CA 1
ATOM 1342 C C . SER A 1 175 ? 19.636 -6.564 -2.808 1.00 70.25 175 SER A C 1
ATOM 1344 O O . SER A 1 175 ? 20.648 -7.194 -3.094 1.00 70.25 175 SER A O 1
ATOM 1346 N N . LEU A 1 176 ? 18.993 -6.681 -1.635 1.00 63.00 176 LEU A N 1
ATOM 1347 C CA . LEU A 1 176 ? 19.412 -7.382 -0.398 1.00 63.00 176 LEU A CA 1
ATOM 1348 C C . LEU A 1 176 ? 20.068 -6.458 0.647 1.00 63.00 176 LEU A C 1
ATOM 1350 O O . LEU A 1 176 ? 20.858 -5.572 0.320 1.00 63.00 176 LEU A O 1
ATOM 1354 N N . GLY A 1 177 ? 19.737 -6.703 1.920 1.00 60.09 177 GLY A N 1
ATOM 1355 C CA . GLY A 1 177 ? 20.217 -5.965 3.091 1.00 60.09 177 GLY A CA 1
ATOM 1356 C C . GLY A 1 177 ? 19.160 -5.070 3.749 1.00 60.09 177 GLY A C 1
ATOM 1357 O O . GLY A 1 177 ? 18.053 -4.905 3.243 1.00 60.09 177 GLY A O 1
ATOM 1358 N N . ASP A 1 178 ? 19.556 -4.489 4.878 1.00 63.03 178 ASP A N 1
ATOM 1359 C CA . ASP A 1 178 ? 18.816 -3.552 5.730 1.00 63.03 178 ASP A CA 1
ATOM 1360 C C . ASP A 1 178 ? 17.978 -2.536 4.918 1.00 63.03 178 ASP A C 1
ATOM 1362 O O . ASP A 1 178 ? 18.511 -1.633 4.259 1.00 63.03 178 ASP A O 1
ATOM 1366 N N . LEU A 1 179 ? 16.649 -2.720 4.926 1.00 66.62 179 LEU A N 1
ATOM 1367 C CA . LEU A 1 179 ? 15.694 -1.883 4.187 1.00 66.62 179 LEU A CA 1
ATOM 1368 C C . LEU A 1 179 ? 15.795 -0.418 4.600 1.00 66.62 179 LEU A C 1
ATOM 1370 O O . LEU A 1 179 ? 15.650 0.453 3.747 1.00 66.62 179 LEU A O 1
ATOM 1374 N N . PHE A 1 180 ? 16.093 -0.137 5.867 1.00 67.31 180 PHE A N 1
ATOM 1375 C CA . PHE A 1 180 ? 16.270 1.224 6.352 1.00 67.31 180 PHE A CA 1
ATOM 1376 C C . PHE A 1 180 ? 17.524 1.867 5.755 1.00 67.31 180 PHE A C 1
ATOM 1378 O O . PHE A 1 180 ? 17.461 2.987 5.249 1.00 67.31 180 PHE A O 1
ATOM 1385 N N . LYS A 1 181 ? 18.650 1.150 5.687 1.00 68.56 181 LYS A N 1
ATOM 1386 C CA . LYS A 1 181 ? 19.857 1.671 5.008 1.00 68.56 181 LYS A CA 1
ATOM 1387 C C . LYS A 1 181 ? 19.634 1.941 3.523 1.00 68.56 181 LYS A C 1
ATOM 1389 O O . LYS A 1 181 ? 20.214 2.876 2.974 1.00 68.56 181 LYS A O 1
ATOM 1394 N N . ASN A 1 182 ? 18.815 1.114 2.884 1.00 68.94 182 ASN A N 1
ATOM 1395 C CA . ASN A 1 182 ? 18.603 1.142 1.441 1.00 68.94 182 ASN A CA 1
ATOM 1396 C C . ASN A 1 182 ? 17.497 2.118 1.005 1.00 68.94 182 ASN A C 1
ATOM 1398 O O . ASN A 1 182 ? 17.599 2.725 -0.060 1.00 68.94 182 ASN A O 1
ATOM 1402 N N . LEU A 1 183 ? 16.447 2.273 1.813 1.00 67.94 183 LEU A N 1
ATOM 1403 C CA . LEU A 1 183 ? 15.240 3.042 1.486 1.00 67.94 183 LEU A CA 1
ATOM 1404 C C . LEU A 1 183 ? 15.001 4.228 2.438 1.00 67.94 183 LEU A C 1
ATOM 1406 O O . LEU A 1 183 ? 14.059 4.996 2.236 1.00 67.94 183 LEU A O 1
ATOM 1410 N N . GLY A 1 184 ? 15.841 4.406 3.460 1.00 71.00 184 GLY A N 1
ATOM 1411 C CA . GLY A 1 184 ? 15.713 5.469 4.454 1.00 71.00 184 GLY A CA 1
ATOM 1412 C C . GLY A 1 184 ? 14.418 5.346 5.257 1.00 71.00 184 GLY A C 1
ATOM 1413 O O . GLY A 1 184 ? 14.053 4.262 5.706 1.00 71.00 184 GLY A O 1
ATOM 1414 N N . PHE A 1 185 ? 13.694 6.461 5.384 1.00 66.81 185 PHE A N 1
ATOM 1415 C CA . PHE A 1 185 ? 12.407 6.559 6.090 1.00 66.81 185 PHE A CA 1
ATOM 1416 C C . PHE A 1 185 ? 11.378 5.505 5.652 1.00 66.81 185 PHE A C 1
ATOM 1418 O O . PHE A 1 185 ? 10.599 5.008 6.451 1.00 66.81 185 PHE A O 1
ATOM 1425 N N . GLN A 1 186 ? 11.401 5.105 4.382 1.00 70.31 186 GLN A N 1
ATOM 1426 C CA . GLN A 1 186 ? 10.467 4.106 3.856 1.00 70.31 186 GLN A CA 1
ATOM 1427 C C . GLN A 1 186 ? 10.728 2.693 4.411 1.00 70.31 186 GLN A C 1
ATOM 1429 O O . GLN A 1 186 ? 9.877 1.816 4.296 1.00 70.31 186 GLN A O 1
ATOM 1434 N N . GLY A 1 187 ? 11.901 2.463 5.007 1.00 70.38 187 GLY A N 1
ATOM 1435 C CA . GLY A 1 187 ? 12.262 1.216 5.677 1.00 70.38 187 GLY A CA 1
ATOM 1436 C C . GLY A 1 187 ? 12.004 1.204 7.186 1.00 70.38 187 GLY A C 1
ATOM 1437 O O . GLY A 1 187 ? 12.359 0.221 7.825 1.00 70.38 187 GLY A O 1
ATOM 1438 N N . CYS A 1 188 ? 11.432 2.260 7.778 1.00 75.19 188 CYS A N 1
ATOM 1439 C CA . CYS A 1 188 ? 11.192 2.343 9.224 1.00 75.19 188 CYS A CA 1
ATOM 1440 C C . CYS A 1 188 ? 9.693 2.403 9.590 1.00 75.19 188 CYS A C 1
ATOM 1442 O O . CYS A 1 188 ? 8.863 2.392 8.682 1.00 75.19 188 CYS A O 1
ATOM 1444 N N . PRO A 1 189 ? 9.294 2.399 10.882 1.00 82.56 189 PRO A N 1
ATOM 1445 C CA . PRO A 1 189 ? 7.925 2.687 11.293 1.00 82.56 189 PRO A CA 1
ATOM 1446 C C . PRO A 1 189 ? 7.555 4.100 10.876 1.00 82.56 189 PRO A C 1
ATOM 1448 O O . PRO A 1 189 ? 8.133 5.073 11.367 1.00 82.56 189 PRO A O 1
ATOM 1451 N N . HIS A 1 190 ? 6.583 4.199 9.979 1.00 83.75 190 HIS A N 1
ATOM 1452 C CA . HIS A 1 190 ? 6.063 5.473 9.519 1.00 83.75 190 HIS A CA 1
ATOM 1453 C C . HIS A 1 190 ? 4.582 5.382 9.175 1.00 83.75 190 HIS A C 1
ATOM 1455 O O . HIS A 1 190 ? 4.009 4.303 9.078 1.00 83.75 190 HIS A O 1
ATOM 1461 N N . ALA A 1 191 ? 3.985 6.555 9.020 1.00 88.88 191 ALA A N 1
ATOM 1462 C CA . ALA A 1 191 ? 2.703 6.748 8.376 1.00 88.88 191 ALA A CA 1
ATOM 1463 C C . ALA A 1 191 ? 2.935 7.637 7.153 1.00 88.88 191 ALA A C 1
ATOM 1465 O O . ALA A 1 191 ? 3.702 8.610 7.222 1.00 88.88 191 ALA A O 1
ATOM 1466 N N . ASP A 1 192 ? 2.254 7.336 6.057 1.00 86.50 192 ASP A N 1
ATOM 1467 C CA . ASP A 1 192 ? 2.245 8.161 4.858 1.00 86.50 192 ASP A CA 1
ATOM 1468 C C . ASP A 1 192 ? 1.268 9.321 5.061 1.00 86.50 192 ASP A C 1
ATOM 1470 O O . ASP A 1 192 ? 0.191 9.392 4.488 1.00 86.50 192 ASP A O 1
ATOM 1474 N N . SER A 1 193 ? 1.655 10.276 5.907 1.00 83.00 193 SER A N 1
ATOM 1475 C CA . SER A 1 193 ? 0.804 11.390 6.361 1.00 83.00 193 SER A CA 1
ATOM 1476 C C . SER A 1 193 ? 0.350 12.376 5.275 1.00 83.00 193 SER A C 1
ATOM 1478 O O . SER A 1 193 ? -0.321 13.358 5.586 1.00 83.00 193 SER A O 1
ATOM 1480 N N . ASN A 1 194 ? 0.763 12.165 4.024 1.00 80.94 194 ASN A N 1
ATOM 1481 C CA . ASN A 1 194 ? 0.307 12.950 2.876 1.00 80.94 194 ASN A CA 1
ATOM 1482 C C . ASN A 1 194 ? -0.637 12.153 1.966 1.00 80.94 194 ASN A C 1
ATOM 1484 O O . ASN A 1 194 ? -1.069 12.697 0.950 1.00 80.94 194 ASN A O 1
ATOM 1488 N N . ASP A 1 195 ? -0.904 10.890 2.296 1.00 83.50 195 ASP A N 1
ATOM 1489 C CA . ASP A 1 195 ? -1.909 10.094 1.613 1.00 83.50 195 ASP A CA 1
ATOM 1490 C C . ASP A 1 195 ? -3.308 10.522 2.073 1.00 83.50 195 ASP A C 1
ATOM 1492 O O . ASP A 1 195 ? -3.500 11.129 3.126 1.00 83.50 195 ASP A O 1
ATOM 1496 N N . GLU A 1 196 ? -4.291 10.231 1.232 1.00 82.81 196 GLU A N 1
ATOM 1497 C CA . GLU A 1 196 ? -5.695 10.536 1.481 1.00 82.81 196 GLU A CA 1
ATOM 1498 C C . GLU A 1 196 ? -6.244 9.646 2.610 1.00 82.81 196 GLU A C 1
ATOM 1500 O O . GLU A 1 196 ? -6.208 8.421 2.496 1.00 82.81 196 GLU A O 1
ATOM 1505 N N . GLU A 1 197 ? -6.801 10.250 3.666 1.00 83.31 197 GLU A N 1
ATOM 1506 C CA . GLU A 1 197 ? -7.315 9.546 4.863 1.00 83.31 197 GLU A CA 1
ATOM 1507 C C 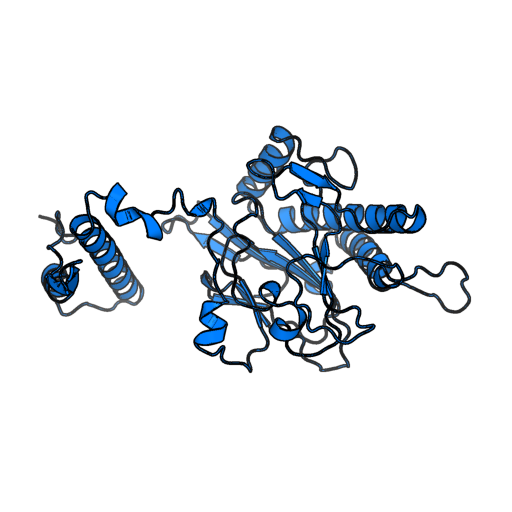. GLU A 1 197 ? -8.445 8.555 4.531 1.00 83.31 197 GLU A C 1
ATOM 1509 O O . GLU A 1 197 ? -8.600 7.503 5.155 1.00 83.31 197 GLU A O 1
ATOM 1514 N N . THR A 1 198 ? -9.242 8.873 3.510 1.00 82.19 198 THR A N 1
ATOM 1515 C CA . THR A 1 198 ? -10.332 8.004 3.043 1.00 82.19 198 THR A CA 1
ATOM 1516 C C . THR A 1 198 ? -9.852 6.889 2.114 1.00 82.19 198 THR A C 1
ATOM 1518 O O . THR A 1 198 ? -10.604 5.956 1.820 1.00 82.19 198 THR A O 1
ATOM 1521 N N . ALA A 1 199 ? -8.602 6.951 1.649 1.00 86.31 199 ALA A N 1
ATOM 1522 C CA . ALA A 1 199 ? -8.024 5.953 0.771 1.00 86.31 199 ALA A CA 1
ATOM 1523 C C . ALA A 1 199 ? -7.326 4.840 1.559 1.00 86.31 199 ALA A C 1
ATOM 1525 O O . ALA A 1 199 ? -7.043 4.917 2.752 1.00 86.31 199 ALA A O 1
ATOM 1526 N N . ARG A 1 200 ? -7.056 3.741 0.857 1.00 91.75 200 ARG A N 1
ATOM 1527 C CA . ARG A 1 200 ? -6.258 2.627 1.373 1.00 91.75 200 ARG A CA 1
ATOM 1528 C C . ARG A 1 200 ? -5.072 2.395 0.467 1.00 91.75 200 ARG A C 1
ATOM 1530 O O . ARG A 1 200 ? -5.169 2.573 -0.751 1.00 91.75 200 ARG A O 1
ATOM 1537 N N . THR A 1 201 ? -3.956 1.978 1.032 1.00 93.81 201 THR A N 1
ATOM 1538 C CA . THR A 1 201 ? -2.746 1.659 0.285 1.00 93.81 201 THR A CA 1
ATOM 1539 C C . THR A 1 201 ? -2.843 0.233 -0.222 1.00 93.81 201 THR A C 1
ATOM 1541 O O . THR A 1 201 ? -3.109 -0.694 0.538 1.00 93.81 201 THR A O 1
ATOM 1544 N N . HIS A 1 202 ? -2.637 0.053 -1.529 1.00 94.69 202 HIS A N 1
ATOM 1545 C CA . HIS A 1 202 ? -2.405 -1.264 -2.113 1.00 94.69 202 HIS A CA 1
ATOM 1546 C C . HIS A 1 202 ? -0.913 -1.409 -2.356 1.00 94.69 202 HIS A C 1
ATOM 1548 O O . HIS A 1 202 ? -0.341 -0.739 -3.213 1.00 94.69 202 HIS A O 1
ATOM 1554 N N . PHE A 1 203 ? -0.293 -2.289 -1.590 1.00 93.88 203 PHE A N 1
ATOM 1555 C CA . PHE A 1 203 ? 1.119 -2.595 -1.667 1.00 93.88 203 PHE A CA 1
ATOM 1556 C C . PHE A 1 203 ? 1.310 -3.967 -2.308 1.00 93.88 203 PHE A C 1
ATOM 1558 O O . PHE A 1 203 ? 0.721 -4.962 -1.886 1.00 93.88 203 PHE A O 1
ATOM 1565 N N . MET A 1 204 ? 2.138 -4.026 -3.349 1.00 94.00 204 MET A N 1
ATOM 1566 C CA . MET A 1 204 ? 2.578 -5.277 -3.957 1.00 94.00 204 MET A CA 1
ATOM 1567 C C . MET A 1 204 ? 4.050 -5.485 -3.618 1.00 94.00 204 MET A C 1
ATOM 1569 O O . MET A 1 204 ? 4.909 -4.726 -4.066 1.00 94.00 204 MET A O 1
ATOM 1573 N N . MET A 1 205 ? 4.342 -6.557 -2.891 1.00 91.00 205 MET A N 1
ATOM 1574 C CA . MET A 1 205 ? 5.703 -7.015 -2.666 1.00 91.00 205 MET A CA 1
ATOM 1575 C C . MET A 1 205 ? 6.008 -8.156 -3.622 1.00 91.00 205 MET A C 1
ATOM 1577 O O . MET A 1 205 ? 5.330 -9.181 -3.611 1.00 91.00 205 MET A O 1
ATOM 1581 N N . ALA A 1 206 ? 7.054 -7.996 -4.422 1.00 90.00 206 ALA A N 1
ATOM 1582 C CA . ALA A 1 206 ? 7.608 -9.074 -5.216 1.00 90.00 206 ALA A CA 1
ATOM 1583 C C . ALA A 1 206 ? 9.003 -9.385 -4.686 1.00 90.00 206 ALA A C 1
ATOM 1585 O O . ALA A 1 206 ? 9.905 -8.553 -4.808 1.00 90.00 206 ALA A O 1
ATOM 1586 N N . VAL A 1 207 ? 9.214 -10.601 -4.190 1.00 85.62 207 VAL A N 1
ATOM 1587 C CA . VAL A 1 207 ? 10.503 -11.037 -3.631 1.00 85.62 207 VAL A CA 1
ATOM 1588 C C . VAL A 1 207 ? 11.242 -11.941 -4.615 1.00 85.62 207 VAL A C 1
ATOM 1590 O O . VAL A 1 207 ? 10.623 -12.632 -5.426 1.00 85.62 207 VAL A O 1
ATOM 1593 N N . ASP A 1 208 ? 12.563 -11.835 -4.655 1.00 82.81 208 ASP A N 1
ATOM 1594 C CA . ASP A 1 208 ? 13.437 -12.714 -5.437 1.00 82.81 208 ASP A CA 1
ATOM 1595 C C . ASP A 1 208 ? 14.504 -13.236 -4.485 1.00 82.81 208 ASP A C 1
ATOM 1597 O O . ASP A 1 208 ? 15.563 -12.637 -4.306 1.00 82.81 208 ASP A O 1
ATOM 1601 N N . LEU A 1 209 ? 14.131 -14.277 -3.745 1.00 79.19 209 LEU A N 1
ATOM 1602 C CA . LEU A 1 209 ? 14.950 -14.836 -2.685 1.00 79.19 209 LEU A CA 1
ATOM 1603 C C . LEU A 1 209 ? 15.220 -16.317 -2.965 1.00 79.19 209 LEU A C 1
ATOM 1605 O O . LEU A 1 209 ? 14.343 -17.007 -3.497 1.00 79.19 209 LEU A O 1
ATOM 1609 N N . PRO A 1 210 ? 16.403 -16.836 -2.585 1.00 80.44 210 PRO A N 1
ATOM 1610 C CA . PRO A 1 210 ? 16.680 -18.264 -2.651 1.00 80.44 210 PRO A CA 1
ATOM 1611 C C . PRO A 1 210 ? 15.615 -19.093 -1.912 1.00 80.44 210 PRO A C 1
ATOM 1613 O O . PRO A 1 210 ? 15.021 -18.599 -0.947 1.00 80.44 210 PRO A O 1
ATOM 1616 N N . PRO A 1 211 ? 15.402 -20.366 -2.291 1.00 79.12 211 PRO A N 1
ATOM 1617 C CA . PRO A 1 211 ? 14.500 -21.256 -1.565 1.00 79.12 211 PRO A CA 1
ATOM 1618 C C . PRO A 1 211 ? 14.776 -21.256 -0.054 1.00 79.12 211 PRO A C 1
ATOM 1620 O O . PRO A 1 211 ? 15.935 -21.290 0.358 1.00 79.12 211 PRO A O 1
ATOM 1623 N N . ASN A 1 212 ? 13.714 -21.251 0.758 1.00 76.88 212 ASN A N 1
ATOM 1624 C CA . ASN A 1 212 ? 13.757 -21.182 2.228 1.00 76.88 212 ASN A CA 1
ATOM 1625 C C . ASN A 1 212 ? 14.281 -19.865 2.827 1.00 76.88 212 ASN A C 1
ATOM 1627 O O . ASN A 1 212 ? 14.461 -19.790 4.041 1.00 76.88 212 ASN A O 1
ATOM 1631 N N . SER A 1 213 ? 14.517 -18.832 2.019 1.00 77.69 213 SER A N 1
ATOM 1632 C CA . SER A 1 213 ? 14.821 -17.503 2.553 1.00 77.69 213 SER A CA 1
ATOM 1633 C C . SER A 1 213 ? 13.576 -16.856 3.144 1.00 77.69 213 SER A C 1
ATOM 1635 O O . SER A 1 213 ? 12.457 -17.072 2.670 1.00 77.69 213 SER A O 1
ATOM 1637 N N . GLU A 1 214 ? 13.787 -16.005 4.141 1.00 78.00 214 GLU A N 1
ATOM 1638 C CA . GLU A 1 214 ? 12.718 -15.270 4.792 1.00 78.00 214 GLU A CA 1
ATOM 1639 C C . GLU A 1 214 ? 12.718 -13.804 4.333 1.00 78.00 214 GLU A C 1
ATOM 1641 O O . GLU A 1 214 ? 13.714 -13.113 4.538 1.00 78.00 214 GLU A O 1
ATOM 1646 N N . PRO A 1 215 ? 11.629 -13.302 3.721 1.00 76.50 215 PRO A N 1
ATOM 1647 C CA . PRO A 1 215 ? 11.564 -11.917 3.249 1.00 76.50 215 PRO A CA 1
ATOM 1648 C C . PRO A 1 215 ? 11.417 -10.875 4.368 1.00 76.50 215 PRO A C 1
ATOM 1650 O O . PRO A 1 215 ? 11.393 -9.682 4.079 1.00 76.50 215 PRO A O 1
ATOM 1653 N N . GLY A 1 216 ? 11.309 -11.309 5.626 1.00 79.38 216 GLY A N 1
ATOM 1654 C CA . GLY A 1 216 ? 10.971 -10.462 6.764 1.00 79.38 216 GLY A CA 1
ATOM 1655 C C . GLY A 1 216 ? 9.463 -10.332 6.967 1.00 79.38 216 GLY A C 1
ATOM 1656 O O . GLY A 1 216 ? 8.660 -11.002 6.307 1.00 79.38 216 GLY A O 1
ATOM 1657 N N . ALA A 1 217 ? 9.080 -9.487 7.922 1.00 84.00 217 ALA A N 1
ATOM 1658 C CA . ALA A 1 217 ? 7.685 -9.243 8.258 1.00 84.00 217 ALA A CA 1
ATOM 1659 C C . ALA A 1 217 ? 7.268 -7.824 7.863 1.00 84.00 217 ALA A C 1
ATOM 1661 O O . ALA A 1 217 ? 8.034 -6.870 7.990 1.00 84.00 217 ALA A O 1
ATOM 1662 N N . PHE A 1 218 ? 6.018 -7.677 7.437 1.00 88.00 218 PHE A N 1
ATOM 1663 C CA . PHE A 1 218 ? 5.363 -6.378 7.333 1.00 88.00 218 PHE A CA 1
ATOM 1664 C C . PHE A 1 218 ? 4.422 -6.203 8.522 1.00 88.00 218 PHE A C 1
ATOM 1666 O O . PHE A 1 218 ? 3.612 -7.088 8.779 1.00 88.00 218 PHE A O 1
ATOM 1673 N N . LEU A 1 219 ? 4.522 -5.100 9.251 1.00 88.44 219 LEU A N 1
ATOM 1674 C CA . LEU A 1 219 ? 3.775 -4.828 10.476 1.00 88.44 219 LEU A CA 1
ATOM 1675 C C . LEU A 1 219 ? 2.809 -3.657 10.261 1.00 88.44 219 LEU A C 1
ATOM 1677 O O . LEU A 1 219 ? 3.211 -2.600 9.783 1.00 88.44 219 LEU A O 1
ATOM 1681 N N . LEU A 1 220 ? 1.556 -3.847 10.674 1.00 89.88 220 LEU A N 1
ATOM 1682 C CA . LEU A 1 220 ? 0.540 -2.817 10.893 1.00 89.88 220 LEU A CA 1
ATOM 1683 C C . LEU A 1 220 ? 0.507 -2.549 12.402 1.00 89.88 220 LEU A C 1
ATOM 1685 O O . LEU A 1 220 ? -0.110 -3.294 13.170 1.00 89.88 220 LEU A O 1
ATOM 1689 N N . ALA A 1 221 ? 1.276 -1.553 12.840 1.00 86.88 221 ALA A N 1
ATOM 1690 C CA . ALA A 1 221 ? 1.761 -1.471 14.215 1.00 86.88 221 ALA A CA 1
ATOM 1691 C C . ALA A 1 221 ? 0.639 -1.238 15.231 1.00 86.88 221 ALA A C 1
ATOM 1693 O O . ALA A 1 221 ? 0.600 -1.923 16.252 1.00 86.88 221 ALA A O 1
ATOM 1694 N N . ARG A 1 222 ? -0.296 -0.324 14.936 1.00 84.94 222 ARG A N 1
ATOM 1695 C CA . ARG A 1 222 ? -1.406 0.012 15.843 1.00 84.94 222 ARG A CA 1
ATOM 1696 C C . ARG A 1 222 ? -2.311 -1.187 16.119 1.00 84.94 222 ARG A C 1
ATOM 1698 O O . ARG A 1 222 ? -2.718 -1.403 17.252 1.00 84.94 222 ARG A O 1
ATOM 1705 N N . ALA A 1 223 ? -2.581 -1.982 15.088 1.00 85.81 223 ALA A N 1
ATOM 1706 C CA . ALA A 1 223 ? -3.435 -3.159 15.180 1.00 85.81 223 ALA A CA 1
ATOM 1707 C C . ALA A 1 223 ? -2.715 -4.408 15.720 1.00 85.81 223 ALA A C 1
ATOM 1709 O O . ALA A 1 223 ? -3.346 -5.447 15.900 1.00 85.81 223 ALA A O 1
ATOM 1710 N N . GLY A 1 224 ? -1.391 -4.359 15.915 1.00 87.00 224 GLY A N 1
ATOM 1711 C CA . GLY A 1 224 ? -0.603 -5.536 16.290 1.00 87.00 224 GLY A CA 1
ATOM 1712 C C . GLY A 1 224 ? -0.648 -6.661 15.246 1.00 87.00 224 GLY A C 1
ATOM 1713 O O . GLY A 1 224 ? -0.423 -7.828 15.574 1.00 87.00 224 GLY A O 1
ATOM 1714 N N . LEU A 1 225 ? -0.953 -6.337 13.985 1.00 88.75 225 LEU A N 1
ATOM 1715 C CA . LEU A 1 225 ? -1.053 -7.308 12.897 1.00 88.75 225 LEU A CA 1
ATOM 1716 C C . LEU A 1 225 ? 0.239 -7.327 12.092 1.00 88.75 225 LEU A C 1
ATOM 1718 O O . LEU A 1 225 ? 0.774 -6.283 11.746 1.00 88.75 225 LEU A O 1
ATOM 1722 N N . TYR A 1 226 ? 0.711 -8.513 11.719 1.00 90.50 226 TYR A N 1
ATOM 1723 C CA . TYR A 1 226 ? 1.853 -8.647 10.818 1.00 90.50 226 TYR A CA 1
ATOM 1724 C C . TYR A 1 226 ? 1.600 -9.667 9.706 1.00 90.50 226 TYR A C 1
ATOM 1726 O O . TYR A 1 226 ? 0.803 -10.597 9.860 1.00 90.50 226 TYR A O 1
ATOM 1734 N N . VAL A 1 227 ? 2.300 -9.505 8.589 1.00 90.12 227 VAL A N 1
ATOM 1735 C CA . VAL A 1 227 ? 2.350 -10.419 7.444 1.00 90.12 227 VAL A CA 1
ATOM 1736 C C . VAL A 1 227 ? 3.757 -10.990 7.368 1.00 90.12 227 VAL A C 1
ATOM 1738 O O . VAL A 1 227 ? 4.723 -10.234 7.344 1.00 90.12 227 VAL A O 1
ATOM 1741 N N . ARG A 1 228 ? 3.878 -12.317 7.336 1.00 89.31 228 ARG A N 1
ATOM 1742 C CA . ARG A 1 228 ? 5.163 -13.024 7.262 1.00 89.31 228 ARG A CA 1
ATOM 1743 C C . ARG A 1 228 ? 4.982 -14.275 6.411 1.00 89.31 228 ARG A C 1
ATOM 1745 O O . ARG A 1 228 ? 4.734 -15.359 6.928 1.00 89.31 228 ARG A O 1
ATOM 1752 N N . GLU A 1 229 ? 5.049 -14.097 5.098 1.00 87.50 229 GLU A N 1
ATOM 1753 C CA . GLU A 1 229 ? 4.889 -15.191 4.139 1.00 87.50 229 GLU A CA 1
ATOM 1754 C C . GLU A 1 229 ? 6.254 -15.749 3.737 1.00 87.50 229 GLU A C 1
ATOM 1756 O O . GLU A 1 229 ? 7.135 -15.014 3.296 1.00 87.50 229 GLU A O 1
ATOM 1761 N N . ILE A 1 230 ? 6.413 -17.065 3.849 1.00 84.12 230 ILE A N 1
ATOM 1762 C CA . ILE A 1 230 ? 7.588 -17.797 3.366 1.00 84.12 230 ILE A CA 1
ATOM 1763 C C . ILE A 1 230 ? 7.235 -18.553 2.087 1.00 84.12 230 ILE A C 1
ATOM 1765 O O . ILE A 1 230 ? 6.086 -18.940 1.884 1.00 84.12 230 ILE A O 1
ATOM 1769 N N . ASN A 1 231 ? 8.224 -18.790 1.222 1.00 83.25 231 ASN A N 1
ATOM 1770 C CA . ASN A 1 231 ? 8.033 -19.514 -0.043 1.00 83.25 231 ASN A CA 1
ATOM 1771 C C . ASN A 1 231 ? 6.949 -18.910 -0.959 1.00 83.25 231 ASN A C 1
ATOM 1773 O O . ASN A 1 231 ? 6.363 -19.605 -1.790 1.00 83.25 231 ASN A O 1
ATOM 1777 N N . CYS A 1 232 ? 6.701 -17.606 -0.834 1.00 85.50 232 CYS A N 1
ATOM 1778 C CA . CYS A 1 232 ? 5.799 -16.855 -1.691 1.00 85.50 232 CYS A CA 1
ATOM 1779 C C . CYS A 1 232 ? 6.606 -15.878 -2.547 1.00 85.50 232 CYS A C 1
ATOM 1781 O O . CYS A 1 232 ? 7.538 -15.251 -2.060 1.00 85.50 232 CYS A O 1
ATOM 1783 N N . TRP A 1 233 ? 6.259 -15.754 -3.828 1.00 86.50 233 TRP A N 1
ATOM 1784 C CA . TRP A 1 233 ? 6.955 -14.845 -4.746 1.00 86.50 233 TRP A CA 1
ATOM 1785 C C . TRP A 1 233 ? 6.347 -13.444 -4.734 1.00 86.50 233 TRP A C 1
ATOM 1787 O O . TRP A 1 233 ? 7.047 -12.462 -4.982 1.00 86.50 233 TRP A O 1
ATOM 1797 N N . ILE A 1 234 ? 5.034 -13.363 -4.499 1.00 91.94 234 ILE A N 1
ATOM 1798 C CA . ILE A 1 234 ? 4.255 -12.134 -4.612 1.00 91.94 234 ILE A CA 1
ATOM 1799 C C . ILE A 1 234 ? 3.226 -12.083 -3.491 1.00 91.94 234 ILE A C 1
ATOM 1801 O O . ILE A 1 234 ? 2.399 -12.985 -3.355 1.00 91.94 234 ILE A O 1
ATOM 1805 N N . ILE A 1 235 ? 3.255 -10.993 -2.737 1.00 94.00 235 ILE A N 1
ATOM 1806 C CA . ILE A 1 235 ? 2.294 -10.688 -1.685 1.00 94.00 235 ILE A CA 1
ATOM 1807 C C . ILE A 1 235 ? 1.593 -9.394 -2.079 1.00 94.00 235 ILE A C 1
ATOM 1809 O O . ILE A 1 235 ? 2.245 -8.409 -2.430 1.00 94.00 235 ILE A O 1
ATOM 1813 N N . HIS A 1 236 ? 0.270 -9.391 -2.012 1.00 96.88 236 HIS A N 1
ATOM 1814 C CA . HIS A 1 236 ? -0.518 -8.170 -2.084 1.00 96.88 236 HIS A CA 1
ATOM 1815 C C . HIS A 1 236 ? -1.018 -7.832 -0.687 1.00 96.88 236 HIS A C 1
ATOM 1817 O O . HIS A 1 236 ? -1.508 -8.710 0.017 1.00 96.88 236 HIS A O 1
ATOM 1823 N N . LEU A 1 237 ? -0.916 -6.573 -0.298 1.00 96.56 237 LEU A N 1
ATOM 1824 C CA . LEU A 1 237 ? -1.394 -6.066 0.975 1.00 96.56 237 LEU A CA 1
ATOM 1825 C C . LEU A 1 237 ? -2.280 -4.854 0.711 1.00 96.56 237 LEU A C 1
ATOM 1827 O O . LEU A 1 237 ? -1.919 -3.975 -0.069 1.00 96.56 237 LEU A O 1
ATOM 1831 N N . VAL A 1 238 ? -3.436 -4.818 1.354 1.00 96.88 238 VAL A N 1
ATOM 1832 C CA . VAL A 1 238 ? -4.274 -3.626 1.467 1.00 96.88 238 VAL A CA 1
ATOM 1833 C C . VAL A 1 238 ? -4.266 -3.211 2.925 1.00 96.88 238 VAL A C 1
ATOM 1835 O O . VAL A 1 238 ? -4.459 -4.068 3.783 1.00 96.88 238 VAL A O 1
ATOM 1838 N N . PHE A 1 239 ? -4.020 -1.938 3.208 1.00 96.00 239 PHE A N 1
ATOM 1839 C CA . PHE A 1 239 ? -3.992 -1.399 4.568 1.00 96.00 239 PHE A CA 1
ATOM 1840 C C . PHE A 1 239 ? -4.211 0.117 4.555 1.00 96.00 239 PHE A C 1
ATOM 1842 O O . PHE A 1 239 ? -4.202 0.736 3.490 1.00 96.00 239 PHE A O 1
ATOM 1849 N N . ASP A 1 240 ? -4.421 0.718 5.721 1.00 93.44 240 ASP A N 1
ATOM 1850 C CA . ASP A 1 240 ? -4.402 2.173 5.874 1.00 93.44 240 ASP A CA 1
ATOM 1851 C C . ASP A 1 240 ? -2.955 2.700 5.900 1.00 93.44 240 ASP A C 1
ATOM 1853 O O . ASP A 1 240 ? -2.225 2.496 6.869 1.00 93.44 240 ASP A O 1
ATOM 1857 N N . GLY A 1 241 ? -2.531 3.363 4.818 1.00 91.56 241 GLY A N 1
ATOM 1858 C CA . GLY A 1 241 ? -1.194 3.957 4.708 1.00 91.56 241 GLY A CA 1
ATOM 1859 C C . GLY A 1 241 ? -0.973 5.140 5.648 1.00 91.56 241 GLY A C 1
ATOM 1860 O O . GLY A 1 241 ? 0.168 5.433 6.008 1.00 91.56 241 GLY A O 1
ATOM 1861 N N . THR A 1 242 ? -2.053 5.787 6.094 1.00 90.94 242 THR A N 1
ATOM 1862 C CA . THR A 1 242 ? -1.990 6.898 7.052 1.00 90.94 242 THR A CA 1
ATOM 1863 C C . THR A 1 242 ? -1.813 6.418 8.494 1.00 90.94 242 THR A C 1
ATOM 1865 O O . THR A 1 242 ? -1.490 7.217 9.378 1.00 90.94 242 THR A O 1
ATOM 1868 N N . ASP A 1 243 ? -1.941 5.110 8.737 1.00 89.94 243 ASP A N 1
ATOM 1869 C CA . ASP A 1 243 ? -1.588 4.485 10.006 1.00 89.94 243 ASP A CA 1
ATOM 1870 C C . ASP A 1 243 ? -0.125 4.000 10.029 1.00 89.94 243 ASP A C 1
ATOM 1872 O O . ASP A 1 243 ? 0.528 3.820 8.999 1.00 89.94 243 ASP A O 1
ATOM 1876 N N . ILE A 1 244 ? 0.417 3.800 11.233 1.00 88.19 244 ILE A N 1
ATOM 1877 C CA . ILE A 1 244 ? 1.797 3.376 11.455 1.00 88.19 244 ILE A CA 1
ATOM 1878 C C . ILE A 1 244 ? 1.980 1.952 10.937 1.00 88.19 244 ILE A C 1
ATOM 1880 O O . ILE A 1 244 ? 1.425 0.986 11.473 1.00 88.19 244 ILE A O 1
ATOM 1884 N N . HIS A 1 245 ? 2.847 1.821 9.944 1.00 90.69 245 HIS A N 1
ATOM 1885 C CA . HIS A 1 245 ? 3.180 0.565 9.301 1.00 90.69 245 HIS A CA 1
ATOM 1886 C C . HIS A 1 245 ? 4.670 0.501 8.963 1.00 90.69 245 HIS A C 1
ATOM 1888 O O . HIS A 1 245 ? 5.393 1.499 9.051 1.00 90.69 245 HIS A O 1
ATOM 1894 N N . THR A 1 246 ? 5.159 -0.695 8.626 1.00 85.75 246 THR A N 1
ATOM 1895 C CA . THR A 1 246 ? 6.577 -0.897 8.308 1.00 85.75 246 THR A CA 1
ATOM 1896 C C . THR A 1 246 ? 6.895 -2.283 7.745 1.00 85.75 246 THR A C 1
ATOM 1898 O O . THR A 1 246 ? 6.270 -3.270 8.122 1.00 85.75 246 THR A O 1
ATOM 1901 N N . GLY A 1 247 ? 7.909 -2.380 6.880 1.00 76.38 247 GLY A N 1
ATOM 1902 C CA . GLY A 1 247 ? 8.564 -3.643 6.530 1.00 76.38 247 GLY A CA 1
ATOM 1903 C C . GLY A 1 247 ? 9.856 -3.805 7.331 1.00 76.38 247 GLY A C 1
ATOM 1904 O O . GLY A 1 247 ? 10.872 -3.239 6.940 1.00 76.38 247 GLY A O 1
ATOM 1905 N N . PHE A 1 248 ? 9.827 -4.552 8.440 1.00 67.88 248 PHE A N 1
ATOM 1906 C CA . PHE A 1 248 ? 11.009 -4.796 9.279 1.00 67.88 248 PHE A CA 1
ATOM 1907 C C . PHE A 1 248 ? 11.664 -6.142 9.001 1.00 67.88 248 PHE A C 1
ATOM 1909 O O . PHE A 1 248 ? 11.005 -7.170 8.820 1.00 67.88 248 PHE A O 1
ATOM 1916 N N . GLU A 1 249 ? 12.983 -6.152 9.170 1.00 54.12 249 GLU A N 1
ATOM 1917 C CA . GLU A 1 249 ? 13.686 -7.330 9.657 1.00 54.12 249 GLU A CA 1
ATOM 1918 C C . GLU A 1 249 ? 13.598 -7.336 11.196 1.00 54.12 249 GLU A C 1
ATOM 1920 O O . GLU A 1 249 ? 14.013 -6.390 11.861 1.00 54.12 249 GLU A O 1
ATOM 1925 N N . THR A 1 250 ? 13.035 -8.387 11.798 1.00 41.28 250 THR A N 1
ATOM 1926 C CA . THR A 1 250 ? 12.779 -8.475 13.254 1.00 41.28 250 THR A CA 1
ATOM 1927 C C . THR A 1 250 ? 14.044 -8.501 14.128 1.00 41.28 250 THR A C 1
ATOM 1929 O O . THR A 1 250 ? 13.944 -8.578 15.350 1.00 41.28 250 THR A O 1
ATOM 1932 N N . SER A 1 251 ? 15.237 -8.487 13.529 1.00 41.94 251 SER A N 1
ATOM 1933 C CA . SER A 1 251 ? 16.528 -8.622 14.213 1.00 41.94 251 SER A CA 1
ATOM 1934 C C . SER A 1 251 ? 17.144 -7.289 14.651 1.00 41.94 251 SER A C 1
ATOM 1936 O O . SER A 1 251 ? 18.071 -7.292 15.462 1.00 41.94 251 SER A O 1
ATOM 1938 N N . THR A 1 252 ? 16.651 -6.149 14.157 1.00 48.72 252 THR A N 1
ATOM 1939 C CA . THR A 1 252 ? 17.237 -4.832 14.441 1.00 48.72 252 THR A CA 1
ATOM 1940 C C . THR A 1 252 ? 16.350 -4.054 15.411 1.00 48.72 252 THR A C 1
ATOM 1942 O O . THR A 1 252 ? 15.335 -3.473 15.034 1.00 48.72 252 THR A O 1
ATOM 1945 N N . LEU A 1 253 ? 16.728 -4.037 16.693 1.00 52.06 253 LEU A N 1
ATOM 1946 C CA . LEU A 1 253 ? 16.216 -3.027 17.618 1.00 52.06 253 LEU A CA 1
ATOM 1947 C C . LEU A 1 253 ? 16.656 -1.664 17.082 1.00 52.06 253 LEU A C 1
ATOM 1949 O O . LEU A 1 253 ? 17.854 -1.382 17.079 1.00 52.06 253 LEU A O 1
ATOM 1953 N N . LEU A 1 254 ? 15.708 -0.836 16.634 1.00 54.56 254 LEU A N 1
ATOM 1954 C CA . LEU A 1 254 ? 16.022 0.551 16.310 1.00 54.56 254 LEU A CA 1
ATOM 1955 C C . LEU A 1 254 ? 16.629 1.212 17.546 1.00 54.56 254 LEU A C 1
ATOM 1957 O O . LEU A 1 254 ? 16.074 1.168 18.650 1.00 54.56 254 LEU A O 1
ATOM 1961 N N . THR A 1 255 ? 17.775 1.845 17.362 1.00 59.66 255 THR A N 1
ATOM 1962 C CA . THR A 1 255 ? 18.363 2.711 18.375 1.00 59.66 255 THR A CA 1
ATOM 1963 C C . THR A 1 255 ? 17.428 3.891 18.657 1.00 59.66 255 THR A C 1
ATOM 1965 O O . THR A 1 255 ? 16.609 4.292 17.828 1.00 59.66 255 THR A O 1
ATOM 1968 N N . ARG A 1 256 ? 17.567 4.518 19.834 1.00 54.59 256 ARG A N 1
ATOM 1969 C CA . ARG A 1 256 ? 16.841 5.765 20.149 1.00 54.59 256 ARG A CA 1
ATOM 1970 C C . ARG A 1 256 ? 17.085 6.873 19.120 1.00 54.59 256 ARG A C 1
ATOM 1972 O O . ARG A 1 256 ? 16.243 7.750 18.996 1.00 54.59 256 ARG A O 1
ATOM 1979 N N . GLU A 1 257 ? 18.232 6.879 18.445 1.00 56.81 257 GLU A N 1
ATOM 1980 C CA . GLU A 1 257 ? 18.545 7.858 17.400 1.00 56.81 257 GLU A CA 1
ATOM 1981 C C . GLU A 1 257 ? 17.839 7.535 16.088 1.00 56.81 257 GLU A C 1
ATOM 1983 O O . GLU A 1 257 ? 17.243 8.431 15.499 1.00 56.81 257 GLU A O 1
ATOM 1988 N N . GLU A 1 258 ? 17.798 6.267 15.680 1.00 58.69 258 GLU A N 1
ATOM 1989 C CA . GLU A 1 258 ? 17.003 5.850 14.521 1.00 58.69 258 GLU A CA 1
ATOM 1990 C C . GLU A 1 258 ? 15.521 6.135 14.760 1.00 58.69 258 GLU A C 1
ATOM 1992 O O . GLU A 1 258 ? 14.881 6.730 13.900 1.00 58.69 258 GLU A O 1
ATOM 1997 N N . LEU A 1 259 ? 15.002 5.870 15.965 1.00 57.75 259 LEU A N 1
ATOM 1998 C CA . LEU A 1 259 ? 13.635 6.240 16.346 1.00 57.75 259 LEU A CA 1
ATOM 1999 C C . LEU A 1 259 ? 13.355 7.750 16.265 1.00 57.75 259 LEU A C 1
ATOM 2001 O O . LEU A 1 259 ? 12.217 8.123 16.023 1.00 57.75 259 LEU A O 1
ATOM 2005 N N . LYS A 1 260 ? 14.351 8.637 16.410 1.00 58.88 260 LYS A N 1
ATOM 2006 C CA . LYS A 1 260 ? 14.141 10.085 16.189 1.00 58.88 260 LYS A CA 1
ATOM 2007 C C . LYS A 1 260 ? 13.917 10.427 14.714 1.00 58.88 260 LYS A C 1
ATOM 2009 O O . LYS A 1 260 ? 13.328 11.463 14.426 1.00 58.88 260 LYS A O 1
ATOM 2014 N N . HIS A 1 261 ? 14.392 9.581 13.803 1.00 53.41 261 HIS A N 1
ATOM 2015 C CA . HIS A 1 261 ? 14.137 9.671 12.364 1.00 53.41 261 HIS A CA 1
ATOM 2016 C C . HIS A 1 261 ? 12.919 8.839 11.925 1.00 53.41 261 HIS A C 1
ATOM 2018 O O . HIS A 1 261 ? 12.496 8.943 10.776 1.00 53.41 261 HIS A O 1
ATOM 2024 N N . CYS A 1 262 ? 12.367 8.011 12.821 1.00 45.25 262 CYS A N 1
ATOM 2025 C CA . CYS A 1 262 ? 11.183 7.185 12.598 1.00 45.25 262 CYS A CA 1
ATOM 2026 C C . CYS A 1 262 ? 9.974 7.841 13.258 1.00 45.25 262 CYS A C 1
ATOM 2028 O O . CYS A 1 262 ? 9.813 7.843 14.475 1.00 45.25 262 CYS A O 1
ATOM 2030 N N . GLY A 1 263 ? 9.130 8.425 12.435 1.00 45.09 263 GLY A N 1
ATOM 2031 C CA . GLY A 1 263 ? 8.069 9.312 12.871 1.00 45.09 263 GLY A CA 1
ATOM 2032 C C . GLY A 1 263 ? 8.090 10.533 11.972 1.00 45.09 263 GLY A C 1
ATOM 2033 O O . GLY A 1 263 ? 9.155 10.912 11.480 1.00 45.09 263 GLY A O 1
ATOM 2034 N N . PRO A 1 264 ? 6.930 11.126 11.678 1.00 39.41 264 PRO A N 1
ATOM 2035 C CA . PRO A 1 264 ? 6.901 12.279 10.804 1.00 39.41 264 PRO A CA 1
ATOM 2036 C C . PRO A 1 264 ? 7.793 13.373 11.408 1.00 39.41 264 PRO A C 1
ATOM 2038 O O . PRO A 1 264 ? 7.506 13.884 12.491 1.00 39.41 264 PRO A O 1
ATOM 2041 N N . GLU A 1 265 ? 8.828 13.816 10.683 1.00 44.22 265 GLU A N 1
ATOM 2042 C CA . GLU A 1 265 ? 9.074 15.254 10.689 1.00 44.22 265 GLU A CA 1
ATOM 2043 C C . GLU A 1 265 ? 7.784 15.848 10.139 1.00 44.22 265 GLU A C 1
ATOM 2045 O O . GLU A 1 265 ? 7.499 15.742 8.943 1.00 44.22 265 GLU A O 1
ATOM 2050 N N . LEU A 1 266 ? 6.947 16.347 11.052 1.00 39.34 266 LEU A N 1
ATOM 2051 C CA . LEU A 1 266 ? 5.672 16.957 10.715 1.00 39.34 266 LEU A CA 1
ATOM 2052 C C . LEU A 1 266 ? 5.927 17.898 9.534 1.00 39.34 266 LEU A C 1
ATOM 2054 O O . LEU A 1 266 ? 6.782 18.789 9.654 1.00 39.34 266 LEU A O 1
ATOM 2058 N N . PRO A 1 267 ? 5.235 17.717 8.393 1.00 42.41 267 PRO A N 1
ATOM 2059 C CA . PRO A 1 267 ? 5.338 18.643 7.285 1.00 42.41 267 PRO A CA 1
ATOM 2060 C C . PRO A 1 267 ? 5.225 20.072 7.825 1.00 42.41 267 PRO A C 1
ATOM 2062 O O . PRO A 1 267 ? 4.442 20.307 8.751 1.00 42.41 267 PRO A O 1
ATOM 2065 N N . PRO A 1 268 ? 5.903 21.074 7.237 1.00 42.84 268 PRO A N 1
ATOM 2066 C CA . PRO A 1 268 ? 5.731 22.474 7.634 1.00 42.84 268 PRO A CA 1
ATOM 2067 C C . PRO A 1 268 ? 4.259 22.924 7.671 1.00 42.84 268 PRO A C 1
ATOM 2069 O O . PRO A 1 268 ? 3.939 23.927 8.297 1.00 42.84 268 PRO A O 1
ATOM 2072 N N . LYS A 1 269 ? 3.359 22.167 7.028 1.00 40.34 269 LYS A N 1
ATOM 2073 C CA . LYS A 1 269 ? 1.908 22.366 7.004 1.00 40.34 269 LYS A CA 1
ATOM 2074 C C . LYS A 1 269 ? 1.125 21.679 8.121 1.00 40.34 269 LYS A C 1
ATOM 2076 O O . LYS A 1 269 ? 0.074 22.197 8.462 1.00 40.34 269 LYS A O 1
ATOM 2081 N N . GLN A 1 270 ? 1.657 20.638 8.764 1.00 39.97 270 GLN A N 1
ATOM 2082 C CA . GLN A 1 270 ? 1.144 20.141 10.051 1.00 39.97 270 GLN A CA 1
ATOM 2083 C C . GLN A 1 270 ? 1.666 20.955 11.246 1.00 39.97 270 GLN A C 1
ATOM 2085 O O . GLN A 1 270 ? 1.229 20.744 12.376 1.00 39.97 270 GLN A O 1
ATOM 2090 N N . ARG A 1 271 ? 2.508 21.982 11.019 1.00 41.56 271 ARG A N 1
ATOM 2091 C CA . ARG A 1 271 ? 2.656 23.069 12.007 1.00 41.56 271 ARG A CA 1
ATOM 2092 C C . ARG A 1 271 ? 1.343 23.809 12.251 1.00 41.56 271 ARG A C 1
ATOM 2094 O O . ARG A 1 271 ? 1.250 24.508 13.249 1.00 41.56 271 ARG A O 1
ATOM 2101 N N . PHE A 1 272 ? 0.323 23.610 11.418 1.00 43.03 272 PHE A N 1
ATOM 2102 C CA . PHE A 1 272 ? -1.037 24.017 11.720 1.00 43.03 272 PHE A CA 1
ATOM 2103 C C . PHE A 1 272 ? -1.950 22.786 11.751 1.00 43.03 272 PHE A C 1
ATOM 2105 O O . PHE A 1 272 ? -2.171 22.154 10.725 1.00 43.03 272 PHE A O 1
ATOM 2112 N N . ARG A 1 273 ? -2.538 22.544 12.933 1.00 43.50 273 ARG A N 1
ATOM 2113 C CA . ARG A 1 273 ? -3.687 21.658 13.218 1.00 43.50 273 ARG A CA 1
ATOM 2114 C C . ARG A 1 273 ? -3.374 20.173 13.443 1.00 43.50 273 ARG A C 1
ATOM 2116 O O . ARG A 1 273 ? -3.681 19.319 12.627 1.00 43.50 273 ARG A O 1
ATOM 2123 N N . GLY A 1 274 ? -2.869 19.876 14.638 1.00 39.91 274 GLY A N 1
ATOM 2124 C CA . GLY A 1 274 ? -3.021 18.574 15.283 1.00 39.91 274 GLY A CA 1
ATOM 2125 C C . GLY A 1 274 ? -3.271 18.775 16.778 1.00 39.91 274 GLY A C 1
ATOM 2126 O O . GLY A 1 274 ? -2.601 19.594 17.411 1.00 39.91 274 GLY A O 1
ATOM 2127 N N . TYR A 1 275 ? -4.233 18.045 17.349 1.00 42.94 275 TYR A N 1
ATOM 2128 C CA . TYR A 1 275 ? -4.577 18.104 18.780 1.00 42.94 275 TYR A CA 1
ATOM 2129 C C . TYR A 1 275 ? -3.366 17.792 19.682 1.00 42.94 275 TYR A C 1
ATOM 2131 O O . TYR A 1 275 ? -3.232 18.336 20.774 1.00 42.94 275 TYR A O 1
ATOM 2139 N N . ALA A 1 276 ? -2.431 16.973 19.190 1.00 41.59 276 ALA A N 1
ATOM 2140 C CA . ALA A 1 276 ? -1.226 16.566 19.909 1.00 41.59 276 ALA A CA 1
ATOM 2141 C C . ALA A 1 276 ? -0.154 17.668 20.040 1.00 41.59 276 ALA A C 1
ATOM 2143 O O . ALA A 1 276 ? 0.619 17.641 20.993 1.00 41.59 276 ALA A O 1
ATOM 2144 N N . THR A 1 277 ? -0.092 18.636 19.117 1.00 44.28 277 THR A N 1
ATOM 2145 C CA . THR A 1 277 ? 0.961 19.674 19.090 1.00 44.28 277 THR A CA 1
ATOM 2146 C C . THR A 1 277 ? 0.471 21.065 19.480 1.00 44.28 277 THR A C 1
ATOM 2148 O O . THR A 1 277 ? 1.270 21.862 19.960 1.00 44.28 277 THR A O 1
ATOM 2151 N N . HIS A 1 278 ? -0.831 21.337 19.341 1.00 54.69 278 HIS A N 1
ATOM 2152 C CA . HIS A 1 278 ? -1.467 22.619 19.698 1.00 54.69 278 HIS A CA 1
ATOM 2153 C C . HIS A 1 278 ? -2.606 22.471 20.706 1.00 54.69 278 HIS A C 1
ATOM 2155 O O . HIS A 1 278 ? -3.333 23.426 20.978 1.00 54.69 278 HIS A O 1
ATOM 2161 N N . GLY A 1 279 ? -2.790 21.276 21.273 1.00 56.91 279 GLY A N 1
ATOM 2162 C CA . GLY A 1 279 ? -3.856 21.018 22.236 1.00 56.91 279 GLY A CA 1
ATOM 2163 C C . GLY A 1 279 ? -3.802 21.952 23.446 1.00 56.91 279 GLY A C 1
ATOM 2164 O O . GLY A 1 279 ? -4.846 22.287 23.986 1.00 56.91 279 GLY A O 1
ATOM 2165 N N . GLN A 1 280 ? -2.622 22.454 23.822 1.00 71.81 280 GLN A N 1
ATOM 2166 C CA . GLN A 1 280 ? -2.499 23.466 24.873 1.00 71.81 280 GLN A CA 1
ATOM 2167 C C . GLN A 1 280 ? -3.256 24.750 24.524 1.00 71.81 280 GLN A C 1
ATOM 2169 O O . GLN A 1 280 ? -3.993 25.258 25.352 1.00 71.81 280 GLN A O 1
ATOM 2174 N N . GLU A 1 281 ? -3.148 25.262 23.303 1.00 67.44 281 GLU A N 1
ATOM 2175 C CA . GLU A 1 281 ? -3.836 26.498 22.906 1.00 67.44 281 GLU A CA 1
ATOM 2176 C C . GLU A 1 281 ? -5.335 26.259 22.674 1.00 67.44 281 GLU A C 1
ATOM 2178 O O . GLU A 1 281 ? -6.169 27.077 23.057 1.00 67.44 281 GLU A O 1
ATOM 2183 N N . ILE A 1 282 ? -5.687 25.103 22.104 1.00 65.75 282 ILE A N 1
ATOM 2184 C CA . ILE A 1 282 ? -7.071 24.742 21.760 1.00 65.75 282 ILE A CA 1
ATOM 2185 C C . ILE A 1 282 ? -7.905 24.422 23.006 1.00 65.75 282 ILE A C 1
ATOM 2187 O O . ILE A 1 282 ? -9.093 24.736 23.058 1.00 65.75 282 ILE A O 1
ATOM 2191 N N . LEU A 1 283 ? -7.304 23.788 24.013 1.00 68.62 283 LEU A N 1
ATOM 2192 C CA . LEU A 1 283 ? -8.025 23.269 25.177 1.00 68.62 283 LEU A CA 1
ATOM 2193 C C . LEU A 1 283 ? -8.043 24.230 26.361 1.00 68.62 283 LEU A C 1
ATOM 2195 O O . LEU A 1 283 ? -8.536 23.849 27.417 1.00 68.62 283 LEU A O 1
ATOM 2199 N N . GLY A 1 284 ? -7.581 25.469 26.179 1.00 81.12 284 GLY A N 1
ATOM 2200 C CA . GLY A 1 284 ? -7.638 26.512 27.207 1.00 81.12 284 GLY A CA 1
ATOM 2201 C C . GLY A 1 284 ? -6.378 26.628 28.067 1.00 81.12 284 GLY A C 1
ATOM 2202 O O . GLY A 1 284 ? -6.459 27.042 29.218 1.00 81.12 284 GLY A O 1
ATOM 2203 N N . GLY A 1 285 ? -5.217 26.267 27.527 1.00 87.00 285 GLY A N 1
ATOM 2204 C CA . GLY A 1 285 ? -3.904 26.353 28.168 1.00 87.00 285 GLY A CA 1
ATOM 2205 C C . GLY A 1 285 ? -3.274 24.986 28.447 1.00 87.00 285 GLY A C 1
ATOM 2206 O O . GLY A 1 285 ? -3.911 23.936 28.347 1.00 87.00 285 GLY A O 1
ATOM 2207 N N . GLN A 1 286 ? -1.996 24.998 28.837 1.00 88.81 286 GLN A N 1
ATOM 2208 C CA . GLN A 1 286 ? -1.243 23.784 29.167 1.00 88.81 286 GLN A CA 1
ATOM 2209 C C . GLN A 1 286 ? -1.889 22.967 30.286 1.00 88.81 286 GLN A C 1
ATOM 2211 O O . GLN A 1 286 ? -1.904 21.743 30.206 1.00 88.81 286 GLN A O 1
ATOM 2216 N N . GLU A 1 287 ? -2.429 23.628 31.308 1.00 90.94 287 GLU A N 1
ATOM 2217 C CA . GLU A 1 287 ? -3.091 22.954 32.423 1.00 90.94 287 GLU A CA 1
ATOM 2218 C C . GLU A 1 287 ? -4.357 22.227 31.963 1.00 90.94 287 GLU A C 1
ATOM 2220 O O . GLU A 1 287 ? -4.534 21.045 32.247 1.00 90.94 287 GLU A O 1
ATOM 2225 N N . ALA A 1 288 ? -5.220 22.894 31.197 1.00 83.81 288 ALA A N 1
ATOM 2226 C CA . ALA A 1 288 ? -6.443 22.283 30.693 1.00 83.81 288 ALA A CA 1
ATOM 2227 C C . ALA A 1 288 ? -6.152 21.132 29.713 1.00 83.81 288 ALA A C 1
ATOM 2229 O O . ALA A 1 288 ? -6.830 20.103 29.742 1.00 83.81 288 ALA A O 1
ATOM 2230 N N . TRP A 1 289 ? -5.102 21.263 28.898 1.00 86.50 289 TRP A N 1
ATOM 2231 C CA . TRP A 1 289 ? -4.613 20.176 28.054 1.00 86.50 289 TRP A CA 1
ATOM 2232 C C . TRP A 1 289 ? -4.070 18.996 28.863 1.00 86.50 289 TRP A C 1
ATOM 2234 O O . TRP A 1 289 ? -4.464 17.861 28.607 1.00 86.50 289 TRP A O 1
ATOM 2244 N N . ALA A 1 290 ? -3.215 19.248 29.858 1.00 89.62 290 ALA A N 1
ATOM 2245 C CA . ALA A 1 290 ? -2.622 18.199 30.683 1.00 89.62 290 ALA A CA 1
ATOM 2246 C C . ALA A 1 290 ? -3.691 17.416 31.456 1.00 89.62 290 ALA A C 1
ATOM 2248 O O . ALA A 1 290 ? -3.632 16.189 31.497 1.00 89.62 290 ALA A O 1
ATOM 2249 N N . ASN A 1 291 ? -4.699 18.113 31.989 1.00 88.12 291 ASN A N 1
ATOM 2250 C CA . ASN A 1 291 ? -5.854 17.494 32.634 1.00 88.12 291 ASN A CA 1
ATOM 2251 C C . ASN A 1 291 ? -6.615 16.576 31.678 1.00 88.12 291 ASN A C 1
ATOM 2253 O O . ASN A 1 291 ? -6.768 15.397 31.973 1.00 88.12 291 ASN A O 1
ATOM 2257 N N . ARG A 1 292 ? -7.007 17.069 30.497 1.00 81.38 292 ARG A N 1
ATOM 2258 C CA . ARG A 1 292 ? -7.741 16.254 29.514 1.00 81.38 292 ARG A CA 1
ATOM 2259 C C . ARG A 1 292 ? -6.944 15.037 29.045 1.00 81.38 292 ARG A C 1
ATOM 2261 O O . ARG A 1 292 ? -7.492 13.945 28.994 1.00 81.38 292 ARG A O 1
ATOM 2268 N N . MET A 1 293 ? -5.656 15.205 28.743 1.00 85.25 293 MET A N 1
ATOM 2269 C CA . MET A 1 293 ? -4.799 14.086 28.333 1.00 85.25 293 MET A CA 1
ATOM 2270 C C . MET A 1 293 ? -4.603 13.067 29.460 1.00 85.25 293 MET A C 1
ATOM 2272 O O . MET A 1 293 ? -4.581 11.866 29.210 1.00 85.25 293 MET A O 1
ATOM 2276 N N . GLY A 1 294 ? -4.467 13.531 30.701 1.00 88.19 294 GLY A N 1
ATOM 2277 C CA . GLY A 1 294 ? -4.375 12.646 31.853 1.00 88.19 294 GLY A CA 1
ATOM 2278 C C . GLY A 1 294 ? -5.672 11.887 32.130 1.00 88.19 294 GLY A C 1
ATOM 2279 O O . GLY A 1 294 ? -5.618 10.693 32.415 1.00 88.19 294 GLY A O 1
ATOM 2280 N N . TRP A 1 295 ? -6.827 12.538 31.968 1.00 86.75 295 TRP A N 1
ATOM 2281 C CA . TRP A 1 295 ? -8.139 11.890 32.041 1.00 86.75 295 TRP A CA 1
ATOM 2282 C C . TRP A 1 295 ? -8.289 10.790 30.986 1.00 86.75 295 TRP A C 1
ATOM 2284 O O . TRP A 1 295 ? -8.661 9.674 31.335 1.00 86.75 295 TRP A O 1
ATOM 2294 N N . GLU A 1 296 ? -7.929 11.069 29.731 1.00 78.38 296 GLU A N 1
ATOM 2295 C CA . GLU A 1 296 ? -7.936 10.088 28.633 1.00 78.38 296 GLU A CA 1
ATOM 2296 C C . GLU A 1 296 ? -7.055 8.867 28.942 1.00 78.38 296 GLU A C 1
ATOM 2298 O O . GLU A 1 296 ? -7.495 7.727 28.802 1.00 78.38 296 GLU A O 1
ATOM 2303 N N . LEU A 1 297 ? -5.827 9.080 29.427 1.00 81.75 297 LEU A N 1
ATOM 2304 C CA . LEU A 1 297 ? -4.917 7.985 29.786 1.00 81.75 297 LEU A CA 1
ATOM 2305 C C . LEU A 1 297 ? -5.465 7.119 30.928 1.00 81.75 297 LEU A C 1
ATOM 2307 O O . LEU A 1 297 ? -5.360 5.891 30.881 1.00 81.75 297 LEU A O 1
ATOM 2311 N N . VAL A 1 298 ? -6.058 7.743 31.948 1.00 87.38 298 VAL A N 1
ATOM 2312 C CA . VAL A 1 298 ? -6.672 7.015 33.066 1.00 87.38 298 VAL A CA 1
ATOM 2313 C C . VAL A 1 298 ? -7.928 6.265 32.616 1.00 87.38 298 VAL A C 1
ATOM 2315 O O . VAL A 1 298 ? -8.109 5.114 33.011 1.00 87.38 298 VAL A O 1
ATOM 2318 N N . ALA A 1 299 ? -8.745 6.848 31.736 1.00 77.81 299 ALA A N 1
ATOM 2319 C CA . ALA A 1 299 ? -9.899 6.173 31.144 1.00 77.81 299 ALA A CA 1
ATOM 2320 C C . ALA A 1 299 ? -9.483 4.963 30.287 1.00 77.81 299 ALA A C 1
ATOM 2322 O O . ALA A 1 299 ? -10.085 3.896 30.398 1.00 77.81 299 ALA A O 1
ATOM 2323 N N . GLN A 1 300 ? -8.418 5.082 29.488 1.00 75.69 300 GLN A N 1
ATOM 2324 C CA . GLN A 1 300 ? -7.869 3.965 28.710 1.00 75.69 300 GLN A CA 1
ATOM 2325 C C . GLN A 1 300 ? -7.374 2.825 29.607 1.00 75.69 300 GLN A C 1
ATOM 2327 O O . GLN A 1 300 ? -7.687 1.662 29.346 1.00 75.69 300 GLN A O 1
ATOM 2332 N N . LEU A 1 301 ? -6.643 3.147 30.681 1.00 86.31 301 LEU A N 1
ATOM 2333 C CA . LEU A 1 301 ? -6.219 2.155 31.672 1.00 86.31 301 LEU A CA 1
ATOM 2334 C C . LEU A 1 301 ? -7.428 1.462 32.306 1.00 86.31 301 LEU A C 1
ATOM 2336 O O . LEU A 1 301 ? -7.466 0.234 32.362 1.00 86.31 301 LEU A O 1
ATOM 2340 N N . TRP A 1 302 ? -8.413 2.241 32.758 1.00 82.81 302 TRP A N 1
ATOM 2341 C CA . TRP A 1 302 ? -9.635 1.716 33.359 1.00 82.81 302 TRP A CA 1
ATOM 2342 C C . TRP A 1 302 ? -10.359 0.757 32.410 1.00 82.81 302 TRP A C 1
ATOM 2344 O O . TRP A 1 302 ? -10.632 -0.382 32.782 1.00 82.81 302 TRP A O 1
ATOM 2354 N N . ASN A 1 303 ? -10.588 1.170 31.163 1.00 73.94 303 ASN A N 1
ATOM 2355 C CA . ASN A 1 303 ? -11.240 0.342 30.149 1.00 73.94 303 ASN A CA 1
ATOM 2356 C C . ASN A 1 303 ? -10.461 -0.957 29.882 1.00 73.94 303 ASN A C 1
ATOM 2358 O O . ASN A 1 303 ? -11.064 -2.026 29.801 1.00 73.94 303 ASN A O 1
ATOM 2362 N N . GLY A 1 304 ? -9.127 -0.890 29.814 1.00 75.50 304 GLY A N 1
ATOM 2363 C CA . GLY A 1 304 ? -8.270 -2.068 29.660 1.00 75.50 304 GLY A CA 1
ATOM 2364 C C . GLY A 1 304 ? -8.370 -3.051 30.833 1.00 75.50 304 GLY A C 1
ATOM 2365 O O . GLY A 1 304 ? -8.442 -4.263 30.617 1.00 75.50 304 GLY A O 1
ATOM 2366 N N . LEU A 1 305 ? -8.430 -2.546 32.070 1.00 84.94 305 LEU A N 1
ATOM 2367 C CA . LEU A 1 305 ? -8.655 -3.366 33.266 1.00 84.94 305 LEU A CA 1
ATOM 2368 C C . LEU A 1 305 ? -10.028 -4.049 33.226 1.00 84.94 305 LEU A C 1
ATOM 2370 O O . LEU A 1 305 ? -10.101 -5.263 33.419 1.00 84.94 305 LEU A O 1
ATOM 2374 N N . GLN A 1 306 ? -11.088 -3.310 32.879 1.00 83.88 306 GLN A N 1
ATOM 2375 C CA . GLN A 1 306 ? -12.440 -3.867 32.750 1.00 83.88 306 GLN A CA 1
ATOM 2376 C C . GLN A 1 306 ? -12.509 -4.967 31.679 1.00 83.88 306 GLN A C 1
ATOM 2378 O O . GLN A 1 306 ? -13.049 -6.042 31.935 1.00 83.88 306 GLN A O 1
ATOM 2383 N N . GLN A 1 307 ? -11.894 -4.756 30.510 1.00 74.56 307 GLN A N 1
ATOM 2384 C CA . GLN A 1 307 ? -11.826 -5.764 29.441 1.00 74.56 307 GLN A CA 1
ATOM 2385 C C . GLN A 1 307 ? -11.101 -7.047 29.869 1.00 74.56 307 GLN A C 1
ATOM 2387 O O . GLN A 1 307 ? -11.425 -8.135 29.395 1.00 74.56 307 GLN A O 1
ATOM 2392 N N . CYS A 1 308 ? -10.131 -6.930 30.777 1.00 86.69 308 CYS A N 1
ATOM 2393 C CA . CYS A 1 308 ? -9.384 -8.061 31.319 1.00 86.69 308 CYS A CA 1
ATOM 2394 C C . CYS A 1 308 ? -10.018 -8.654 32.590 1.00 86.69 308 CYS A C 1
ATOM 2396 O O . CYS A 1 308 ? -9.431 -9.564 33.178 1.00 86.69 308 CYS A O 1
ATOM 2398 N N . ASN A 1 309 ? -11.186 -8.158 33.019 1.00 88.38 309 ASN A N 1
ATOM 2399 C CA . ASN A 1 309 ? -11.845 -8.529 34.273 1.00 88.38 309 ASN A CA 1
ATOM 2400 C C . ASN A 1 309 ? -10.923 -8.350 35.501 1.00 88.38 309 ASN A C 1
ATOM 2402 O O . ASN A 1 309 ? -10.806 -9.238 36.351 1.00 88.38 309 ASN A O 1
ATOM 2406 N N . LEU A 1 310 ? -10.224 -7.211 35.546 1.00 90.56 310 LEU A N 1
ATOM 2407 C CA . LEU A 1 310 ? -9.340 -6.780 36.628 1.00 90.56 310 LEU A CA 1
ATOM 2408 C C . LEU A 1 310 ? -9.908 -5.531 37.313 1.00 90.56 310 LEU A C 1
ATOM 2410 O O . LEU A 1 310 ? -10.397 -4.620 36.647 1.00 90.56 310 LEU A O 1
ATOM 2414 N N . ASP A 1 311 ? -9.762 -5.460 38.637 1.00 91.75 311 ASP A N 1
ATOM 2415 C CA . ASP A 1 311 ? -10.188 -4.311 39.439 1.00 91.75 311 ASP A CA 1
ATOM 2416 C C . ASP A 1 311 ? -9.019 -3.367 39.743 1.00 91.75 311 ASP A C 1
ATOM 2418 O O . ASP A 1 311 ? -7.908 -3.796 40.077 1.00 91.75 311 ASP A O 1
ATOM 2422 N N . LEU A 1 312 ? -9.279 -2.058 39.690 1.00 90.25 312 LEU A N 1
ATOM 2423 C CA . LEU A 1 312 ? -8.341 -1.047 40.166 1.00 90.25 312 LEU A CA 1
ATOM 2424 C C . LEU A 1 312 ? -8.551 -0.845 41.674 1.00 90.25 312 LEU A C 1
ATOM 2426 O O . LEU A 1 312 ? -9.563 -0.307 42.107 1.00 90.25 312 LEU A O 1
ATOM 2430 N N . GLY A 1 313 ? -7.577 -1.258 42.489 1.00 93.81 313 GLY A N 1
ATOM 2431 C CA . GLY A 1 313 ? -7.641 -1.132 43.955 1.00 93.81 313 GLY A CA 1
ATOM 2432 C C . GLY A 1 313 ? -7.470 0.294 44.499 1.00 93.81 313 GLY A C 1
ATOM 2433 O O . GLY A 1 313 ? -7.351 0.473 45.710 1.00 93.81 313 GLY A O 1
ATOM 2434 N N . VAL A 1 314 ? -7.405 1.296 43.623 1.00 93.25 314 VAL A N 1
ATOM 2435 C CA . VAL A 1 314 ? -7.333 2.717 43.969 1.00 93.25 314 VAL A CA 1
ATOM 2436 C C . VAL A 1 314 ? -8.467 3.453 43.275 1.00 93.25 314 VAL A C 1
ATOM 2438 O O . VAL A 1 314 ? -8.828 3.132 42.146 1.00 93.25 314 VAL A O 1
ATOM 2441 N N . ASP A 1 315 ? -9.021 4.442 43.964 1.00 92.44 315 ASP A N 1
ATOM 2442 C CA . ASP A 1 315 ? -10.032 5.323 43.395 1.00 92.44 315 ASP A CA 1
ATOM 2443 C C . ASP A 1 315 ? -9.461 6.137 42.213 1.00 92.44 315 ASP A C 1
ATOM 2445 O O . ASP A 1 315 ? -8.279 6.496 42.205 1.00 92.44 315 ASP A O 1
ATOM 2449 N N . VAL A 1 316 ? -10.293 6.412 41.203 1.00 89.00 316 VAL A N 1
ATOM 2450 C CA . VAL A 1 316 ? -9.873 7.059 39.946 1.00 89.00 316 VAL A CA 1
ATOM 2451 C C . VAL A 1 316 ? -9.370 8.482 40.185 1.00 89.00 316 VAL A C 1
ATOM 2453 O O . VAL A 1 316 ? -8.350 8.866 39.608 1.00 89.00 316 VAL A O 1
ATOM 2456 N N . ASP A 1 317 ? -10.013 9.244 41.071 1.00 90.56 317 ASP A N 1
ATOM 2457 C CA . ASP A 1 317 ? -9.558 10.597 41.400 1.00 90.56 317 ASP A CA 1
ATOM 2458 C C . ASP A 1 317 ? -8.248 10.551 42.191 1.00 90.56 317 ASP A C 1
ATOM 2460 O O . ASP A 1 317 ? -7.342 11.353 41.949 1.00 90.56 317 ASP A O 1
ATOM 2464 N N . THR A 1 318 ? -8.095 9.558 43.073 1.00 92.56 318 THR A N 1
ATOM 2465 C CA . THR A 1 318 ? -6.822 9.309 43.771 1.00 92.56 318 THR A CA 1
ATOM 2466 C C . THR A 1 318 ? -5.699 8.970 42.786 1.00 92.56 318 THR A C 1
ATOM 2468 O O . THR A 1 318 ? -4.577 9.468 42.922 1.00 92.56 318 THR A O 1
ATOM 2471 N N . LEU A 1 319 ? -5.989 8.158 41.764 1.00 93.75 319 LEU A N 1
ATOM 2472 C CA . LEU A 1 319 ? -5.032 7.837 40.708 1.00 93.75 319 LEU A CA 1
ATOM 2473 C C . LEU A 1 319 ? -4.664 9.087 39.895 1.00 93.75 319 LEU A C 1
ATOM 2475 O O . LEU A 1 319 ? -3.477 9.334 39.685 1.00 93.75 319 LEU A O 1
ATOM 2479 N N . LEU A 1 320 ? -5.637 9.907 39.493 1.00 92.31 320 LEU A N 1
ATOM 2480 C CA . LEU A 1 320 ? -5.382 11.154 38.763 1.00 92.31 320 LEU A CA 1
ATOM 2481 C C . LEU A 1 320 ? -4.515 12.130 39.562 1.00 92.31 320 LEU A C 1
ATOM 2483 O O . LEU A 1 320 ? -3.538 12.654 39.030 1.00 92.31 320 LEU A O 1
ATOM 2487 N N . GLN A 1 321 ? -4.792 12.307 40.853 1.00 94.25 321 GLN A N 1
ATOM 2488 C CA . GLN A 1 321 ? -4.007 13.181 41.734 1.00 94.25 321 GLN A CA 1
ATOM 2489 C C . GLN A 1 321 ? -2.571 12.680 41.968 1.00 94.25 321 GLN A C 1
ATOM 2491 O O . GLN A 1 321 ? -1.686 13.461 42.333 1.00 94.25 321 GLN A O 1
ATOM 2496 N N . SER A 1 322 ? -2.309 11.388 41.742 1.00 95.75 322 SER A N 1
ATOM 2497 C CA . SER A 1 322 ? -0.953 10.827 41.784 1.00 95.75 322 SER A CA 1
ATOM 2498 C C . SER A 1 322 ? -0.121 11.147 40.534 1.00 95.75 322 SER A C 1
ATOM 2500 O O . SER A 1 322 ? 1.100 10.970 40.545 1.00 95.75 322 SER A O 1
ATOM 2502 N N . ILE A 1 323 ? -0.758 11.655 39.473 1.00 95.75 323 ILE A N 1
ATOM 2503 C CA . ILE A 1 323 ? -0.118 12.053 38.221 1.00 95.75 323 ILE A CA 1
ATOM 2504 C C . ILE A 1 323 ? 0.127 13.565 38.250 1.00 95.75 323 ILE A C 1
ATOM 2506 O O . ILE A 1 323 ? -0.743 14.357 38.616 1.00 95.75 323 ILE A O 1
ATOM 2510 N N . SER A 1 324 ? 1.322 13.982 37.835 1.00 97.00 324 SER A N 1
ATOM 2511 C CA . SER A 1 324 ? 1.661 15.394 37.680 1.00 97.00 324 SER A CA 1
ATOM 2512 C C . SER A 1 324 ? 2.298 15.690 36.329 1.00 97.00 324 SER A C 1
ATOM 2514 O O . SER A 1 324 ? 2.958 14.845 35.720 1.00 97.00 324 SER A O 1
ATOM 2516 N N . PHE A 1 325 ? 2.120 16.924 35.865 1.00 94.31 325 PHE A N 1
ATOM 2517 C CA . PHE A 1 325 ? 2.839 17.470 34.719 1.00 94.31 325 PHE A CA 1
ATOM 2518 C C . PHE A 1 325 ? 3.774 18.593 35.176 1.00 94.31 325 PHE A C 1
ATOM 2520 O O . PHE A 1 325 ? 3.592 19.190 36.237 1.00 94.31 325 PHE A O 1
ATOM 2527 N N . LYS A 1 326 ? 4.804 18.882 34.376 1.00 95.94 326 LYS A N 1
ATOM 2528 C CA . LYS A 1 326 ? 5.692 20.025 34.619 1.00 95.94 326 LYS A CA 1
ATOM 2529 C C . LYS A 1 326 ? 5.160 21.260 33.901 1.00 95.94 326 LYS A C 1
ATOM 2531 O O . LYS A 1 326 ? 4.983 21.216 32.683 1.00 95.94 326 LYS A O 1
ATOM 2536 N N . SER A 1 327 ? 4.929 22.343 34.639 1.00 92.44 327 SER A N 1
ATOM 2537 C CA . SER A 1 327 ? 4.577 23.651 34.076 1.00 92.44 327 SER A CA 1
ATOM 2538 C C . SER A 1 327 ? 5.765 24.267 33.310 1.00 92.44 327 SER A C 1
ATOM 2540 O O . SER A 1 327 ? 6.894 23.777 33.448 1.00 92.44 327 SER A O 1
ATOM 2542 N N . PRO A 1 328 ? 5.564 25.342 32.521 1.00 86.00 328 PRO A N 1
ATOM 2543 C CA . PRO A 1 328 ? 6.652 26.054 31.841 1.00 86.00 328 PRO A CA 1
ATOM 2544 C C . PRO A 1 328 ? 7.716 26.580 32.808 1.00 86.00 328 PRO A C 1
ATOM 2546 O O . PRO A 1 328 ? 8.896 26.637 32.474 1.00 86.00 328 PRO A O 1
ATOM 2549 N N . GLU A 1 329 ? 7.306 26.917 34.030 1.00 94.00 329 GLU A N 1
ATOM 2550 C CA . GLU A 1 329 ? 8.173 27.389 35.111 1.00 94.00 329 GLU A CA 1
ATOM 2551 C C . GLU A 1 329 ? 8.917 26.239 35.814 1.00 94.00 329 GLU A C 1
ATOM 2553 O O . GLU A 1 329 ? 9.706 26.474 36.726 1.00 94.00 329 GLU A O 1
ATOM 2558 N N . GLY A 1 330 ? 8.676 24.989 35.403 1.00 93.12 330 GLY A N 1
ATOM 2559 C CA . GLY A 1 330 ? 9.308 23.793 35.959 1.00 93.12 330 GLY A CA 1
ATOM 2560 C C . GLY A 1 330 ? 8.639 23.247 37.221 1.00 93.12 330 GLY A C 1
ATOM 2561 O O . GLY A 1 330 ? 9.141 22.275 37.793 1.00 93.12 330 GLY A O 1
ATOM 2562 N N . ASN A 1 331 ? 7.510 23.820 37.645 1.00 95.94 331 ASN A N 1
ATOM 2563 C CA . ASN A 1 331 ? 6.763 23.349 38.808 1.00 95.94 331 ASN A CA 1
ATOM 2564 C C . ASN A 1 331 ? 6.010 22.058 38.481 1.00 95.94 331 ASN A C 1
ATOM 2566 O O . ASN A 1 331 ? 5.483 21.896 37.383 1.00 95.94 331 ASN A O 1
ATOM 2570 N N . SER A 1 332 ? 5.932 21.142 39.444 1.00 96.62 332 SER A N 1
ATOM 2571 C CA . SER A 1 332 ? 5.093 19.947 39.329 1.00 96.62 332 SER A CA 1
ATOM 2572 C C . SER A 1 332 ? 3.662 20.298 39.730 1.00 96.62 332 SER A C 1
ATOM 2574 O O . SER A 1 332 ? 3.430 20.657 40.883 1.00 96.62 332 SER A O 1
ATOM 2576 N N . VAL A 1 333 ? 2.716 20.171 38.802 1.00 96.69 333 VAL A N 1
ATOM 2577 C CA . VAL A 1 333 ? 1.288 20.441 39.021 1.00 96.69 333 VAL A CA 1
ATOM 2578 C C . VAL A 1 333 ? 0.525 19.125 38.908 1.00 96.69 333 VAL A C 1
ATOM 2580 O O . VAL A 1 333 ? 0.679 18.406 37.920 1.00 96.69 333 VAL A O 1
ATOM 2583 N N . GLN A 1 334 ? -0.247 18.780 39.938 1.00 97.44 334 GLN A N 1
ATOM 2584 C CA . GLN A 1 334 ? -1.084 17.577 39.940 1.00 97.44 334 GLN A CA 1
ATOM 2585 C C . GLN A 1 334 ? -2.271 17.739 38.993 1.00 97.44 334 GLN A C 1
ATOM 2587 O O . GLN A 1 334 ? -2.762 18.852 38.791 1.00 97.44 334 GLN A O 1
ATOM 2592 N N . LEU A 1 335 ? -2.732 16.628 38.421 1.00 95.75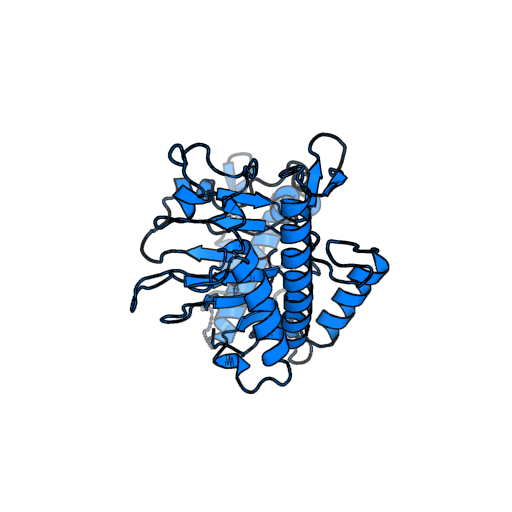 335 LEU A N 1
ATOM 2593 C CA . LEU A 1 335 ? -3.972 16.638 37.657 1.00 95.75 335 LEU A CA 1
ATOM 2594 C C . LEU A 1 335 ? -5.178 16.833 38.583 1.00 95.75 335 LEU A C 1
ATOM 2596 O O . LEU A 1 335 ? -5.210 16.363 39.720 1.00 95.75 335 LEU A O 1
ATOM 2600 N N . GLN A 1 336 ? -6.173 17.534 38.063 1.00 94.06 336 GLN A N 1
ATOM 2601 C CA . GLN A 1 336 ? -7.472 17.747 38.674 1.00 94.06 336 GLN A CA 1
ATOM 2602 C C . GLN A 1 336 ? -8.305 16.457 38.590 1.00 94.06 336 GLN A C 1
ATOM 2604 O O . GLN A 1 336 ? -8.169 15.700 37.617 1.00 94.06 336 GLN A O 1
ATOM 2609 N N . PRO A 1 337 ? -9.188 16.216 39.574 1.00 91.69 337 PRO A N 1
ATOM 2610 C CA . PRO A 1 337 ? -10.153 15.121 39.513 1.00 91.69 337 PRO A CA 1
ATOM 2611 C C . PRO A 1 337 ? -11.078 15.259 38.296 1.00 91.69 337 PRO A C 1
ATOM 2613 O O . PRO A 1 337 ? -11.153 16.327 37.669 1.00 91.69 337 PRO A O 1
ATOM 2616 N N . LEU A 1 338 ? -11.789 14.184 37.954 1.00 82.88 338 LEU A N 1
ATOM 2617 C CA . LEU A 1 338 ? -12.752 14.243 36.856 1.00 82.88 338 LEU A CA 1
ATOM 2618 C C . LEU A 1 338 ? -13.889 15.224 37.201 1.00 82.88 338 LEU A C 1
ATOM 2620 O O . LEU A 1 338 ? -14.367 15.242 38.334 1.00 82.88 338 LEU A O 1
ATOM 2624 N N . PRO A 1 339 ? -14.388 16.024 36.237 1.00 78.19 339 PRO A N 1
ATOM 2625 C CA . PRO A 1 339 ? -15.517 16.926 36.485 1.00 78.19 339 PRO A CA 1
ATOM 2626 C C . PRO A 1 339 ? -16.799 16.182 36.887 1.00 78.19 339 PRO A C 1
ATOM 2628 O O . PRO A 1 339 ? -17.686 16.762 37.510 1.00 78.19 339 PRO A O 1
ATOM 2631 N N . LEU A 1 340 ? -16.903 14.913 36.483 1.00 72.31 340 LEU A N 1
ATOM 2632 C CA . LEU A 1 340 ? -17.991 13.991 36.773 1.00 72.31 340 LEU A CA 1
ATOM 2633 C C . LEU A 1 340 ? -17.373 12.619 37.047 1.00 72.31 340 LEU A C 1
ATOM 2635 O O . LEU A 1 340 ? -16.643 12.101 36.200 1.00 72.31 340 LEU A O 1
ATOM 2639 N N . SER A 1 341 ? -17.662 12.037 38.211 1.00 61.50 341 SER A N 1
ATOM 2640 C CA . SER A 1 341 ? -17.183 10.694 38.530 1.00 61.50 341 SER A CA 1
ATOM 2641 C C . SER A 1 341 ? -17.800 9.668 37.564 1.00 61.50 341 SER A C 1
ATOM 2643 O O . SER A 1 341 ? -19.024 9.656 37.392 1.00 61.50 341 SER A O 1
ATOM 2645 N N . PRO A 1 342 ? -17.002 8.769 36.957 1.00 56.78 342 PRO A N 1
ATOM 2646 C CA . PRO A 1 342 ? -17.515 7.703 36.098 1.00 56.78 342 PRO A CA 1
ATOM 2647 C C . PRO A 1 342 ? -18.335 6.661 36.874 1.00 56.78 342 PRO A C 1
ATOM 2649 O O . PRO A 1 342 ? -19.038 5.860 36.264 1.00 56.78 342 PRO A O 1
ATOM 2652 N N . THR A 1 343 ? -18.290 6.679 38.210 1.00 57.34 343 THR A N 1
ATOM 2653 C CA . THR A 1 343 ? -19.088 5.796 39.074 1.00 57.34 343 THR A CA 1
ATOM 2654 C C . THR A 1 343 ? -20.508 6.315 39.366 1.00 57.34 343 THR A C 1
ATOM 2656 O O . THR A 1 343 ? -21.245 5.652 40.093 1.00 57.34 343 THR A O 1
ATOM 2659 N N . GLY A 1 344 ? -20.937 7.423 38.741 1.00 46.38 344 GLY A N 1
ATOM 2660 C CA . GLY A 1 344 ? -22.252 8.054 38.952 1.00 46.38 344 GLY A CA 1
ATOM 2661 C C . GLY A 1 344 ? -22.259 9.062 40.115 1.00 46.38 344 GLY A C 1
ATOM 2662 O O . GLY A 1 344 ? -21.231 9.212 40.775 1.00 46.38 344 GLY A O 1
ATOM 2663 N N . PRO A 1 345 ? -23.367 9.806 40.332 1.00 43.12 345 PRO A N 1
ATOM 2664 C CA . PRO A 1 345 ? -23.509 10.685 41.496 1.00 43.12 345 PRO A CA 1
ATOM 2665 C C . PRO A 1 345 ? -23.384 9.946 42.831 1.00 43.12 345 PRO A C 1
ATOM 2667 O O . PRO A 1 345 ? -23.803 8.765 42.898 1.00 43.12 345 PRO A O 1
#